Protein AF-A0A944E3B1-F1 (afdb_monomer)

Nearest PDB structures (foldseek):
  5j6q-assembly1_A  TM=7.842E-01  e=2.949E-03  Clostridioides difficile 630
  5j72-assembly1_A  TM=5.439E-01  e=9.531E-04  Clostridioides difficile 630

pLDDT: mean 80.71, std 14.68, range [28.16, 96.81]

Sequence (355 aa):
MASSNDWKDPLSAASAVAAVDGALVLTNDGALDPAAKAWLDGLPASVTKTTVGGPARNAYPSTDGPVVGKNAVETSALIADKFMPNPTRVSLASTSGFRDGLVGGAYAATVGMPTLLNPADDLERGSKWFAVDHSASLKNVTLFGDASVLSNRVSEAAQSAATEKFIGGEVVPEGEQPGAPADFDKFAIAPDWAPESQPPALRGYAPTMNSAEKSFCKWPSRWAICKEAYDASVIGVNAANKEGQAGGMWPGSSGNGGRKDAYRHCTWNGVMALKMGAKTAKGFADRHELGPKPPNMSEAAAQAHHRMDYYNNSWGRFFGQYARDTDMTTYQAIQELKGWCLLSVNDGDLHTLTK

Structure (mmCIF, N/CA/C/O backbone):
data_AF-A0A944E3B1-F1
#
_entry.id   AF-A0A944E3B1-F1
#
loop_
_atom_site.group_PDB
_atom_site.id
_atom_site.type_symbol
_atom_site.label_atom_id
_atom_site.label_alt_id
_atom_site.label_comp_id
_atom_site.label_asym_id
_atom_site.label_entity_id
_atom_site.label_seq_id
_atom_site.pdbx_PDB_ins_code
_atom_site.Cartn_x
_atom_site.Cartn_y
_atom_site.Cartn_z
_atom_site.occupancy
_atom_site.B_iso_or_equiv
_atom_site.auth_seq_id
_atom_site.auth_comp_id
_atom_site.auth_asym_id
_atom_site.auth_atom_id
_atom_site.pdbx_PDB_model_num
ATOM 1 N N . MET A 1 1 ? 6.457 -5.030 -18.932 1.00 94.56 1 MET A N 1
ATOM 2 C CA . MET A 1 1 ? 7.870 -5.371 -19.210 1.00 94.56 1 MET A CA 1
ATOM 3 C C . MET A 1 1 ? 8.558 -5.720 -17.906 1.00 94.56 1 MET A C 1
ATOM 5 O O . MET A 1 1 ? 8.324 -5.004 -16.943 1.00 94.56 1 MET A O 1
ATOM 9 N N . ALA A 1 2 ? 9.375 -6.770 -17.866 1.00 96.56 2 ALA A N 1
ATOM 10 C CA . ALA A 1 2 ? 10.148 -7.176 -16.684 1.00 96.56 2 ALA A CA 1
ATOM 11 C C . ALA A 1 2 ? 11.484 -7.815 -17.106 1.00 96.56 2 ALA A C 1
ATOM 13 O O . ALA A 1 2 ? 11.595 -8.279 -18.243 1.00 96.56 2 ALA A O 1
ATOM 14 N N . SER A 1 3 ? 12.486 -7.851 -16.222 1.00 96.25 3 SER A N 1
ATOM 15 C CA . SER A 1 3 ? 13.771 -8.489 -16.548 1.00 96.25 3 SER A CA 1
ATOM 16 C C . SER A 1 3 ? 13.650 -10.010 -16.578 1.00 96.25 3 SER A C 1
ATOM 18 O O . SER A 1 3 ? 13.071 -10.615 -15.682 1.00 96.25 3 SER A O 1
ATOM 20 N N . SER A 1 4 ? 14.251 -10.634 -17.589 1.00 93.94 4 SER A N 1
ATOM 21 C CA . SER A 1 4 ? 14.424 -12.090 -17.658 1.00 93.94 4 SER A CA 1
ATOM 22 C C . SER A 1 4 ? 15.459 -12.626 -16.662 1.00 93.94 4 SER A C 1
ATOM 24 O O . SER A 1 4 ? 15.384 -13.798 -16.295 1.00 93.94 4 SER A O 1
ATOM 26 N N . ASN A 1 5 ? 16.379 -11.781 -16.182 1.00 94.06 5 ASN A N 1
ATOM 27 C CA . ASN A 1 5 ? 17.411 -12.175 -15.216 1.00 94.06 5 ASN A CA 1
ATOM 28 C C . ASN A 1 5 ? 16.972 -11.982 -13.754 1.00 94.06 5 ASN A C 1
ATOM 30 O O . ASN A 1 5 ? 17.626 -12.504 -12.851 1.00 94.06 5 ASN A O 1
ATOM 34 N N . ASP A 1 6 ? 15.850 -11.297 -13.506 1.00 92.94 6 ASP A N 1
ATOM 35 C CA . ASP A 1 6 ? 15.214 -11.236 -12.187 1.00 92.94 6 ASP A CA 1
ATOM 36 C C . ASP A 1 6 ? 13.840 -11.891 -12.238 1.00 92.94 6 ASP A C 1
ATOM 38 O O . ASP A 1 6 ? 12.832 -11.226 -12.427 1.00 92.94 6 ASP A O 1
ATOM 42 N N . TRP A 1 7 ? 13.800 -13.214 -12.067 1.00 93.81 7 TRP A N 1
ATOM 43 C CA . TRP A 1 7 ? 12.582 -14.020 -12.198 1.00 93.81 7 TRP A CA 1
ATOM 44 C C . TRP A 1 7 ? 11.430 -13.597 -11.276 1.00 93.81 7 TRP A C 1
ATOM 46 O O . TRP A 1 7 ? 10.286 -13.955 -11.546 1.00 93.81 7 TRP A O 1
ATOM 56 N N . LYS A 1 8 ? 1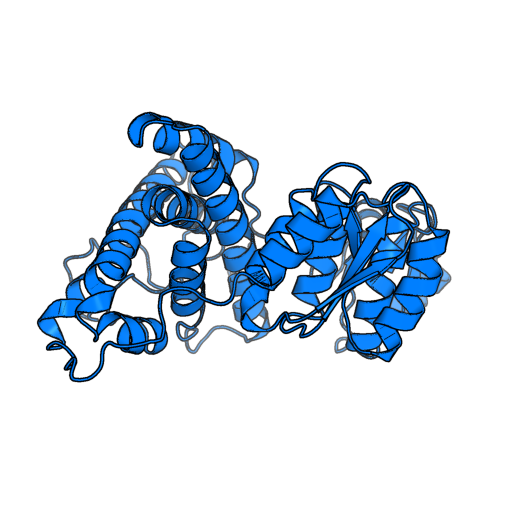1.697 -12.857 -10.195 1.00 96.44 8 LYS A N 1
ATOM 57 C CA . LYS A 1 8 ? 10.693 -12.484 -9.189 1.00 96.44 8 LYS A CA 1
ATOM 58 C C . LYS A 1 8 ? 9.672 -11.481 -9.728 1.00 96.44 8 LYS A C 1
ATOM 60 O O . LYS A 1 8 ? 8.469 -11.638 -9.510 1.00 96.44 8 LYS A O 1
ATOM 65 N N . ASP A 1 9 ? 10.141 -10.496 -10.482 1.00 95.62 9 ASP A N 1
ATOM 66 C CA . ASP A 1 9 ? 9.303 -9.464 -11.092 1.00 95.62 9 ASP A CA 1
ATOM 67 C C . ASP A 1 9 ? 8.349 -10.014 -12.174 1.00 95.62 9 ASP A C 1
ATOM 69 O O . ASP A 1 9 ? 7.141 -9.806 -12.051 1.00 95.62 9 ASP A O 1
ATOM 73 N N . PRO A 1 10 ? 8.798 -10.764 -13.205 1.00 94.81 10 PRO A N 1
ATOM 74 C CA . PRO A 1 10 ? 7.898 -11.367 -14.180 1.00 94.81 10 PRO A CA 1
ATOM 75 C C . PRO A 1 10 ? 6.982 -12.425 -13.554 1.00 94.81 10 PRO A C 1
ATOM 77 O O . PRO A 1 10 ? 5.842 -12.556 -13.995 1.00 94.81 10 PRO A O 1
ATOM 80 N N . LEU A 1 11 ? 7.435 -13.157 -12.526 1.00 95.31 11 LEU A N 1
ATOM 81 C CA . LEU A 1 11 ? 6.599 -14.139 -11.831 1.00 95.31 11 LEU A CA 1
ATOM 82 C C . LEU A 1 11 ? 5.435 -13.465 -11.104 1.00 95.31 11 LEU A C 1
ATOM 84 O O . LEU A 1 11 ? 4.286 -13.856 -11.298 1.00 95.31 11 LEU A O 1
ATOM 88 N N . SER A 1 12 ? 5.713 -12.433 -10.304 1.00 95.19 12 SER A N 1
ATOM 89 C CA . SER A 1 12 ? 4.662 -11.685 -9.601 1.00 95.19 12 SER A CA 1
ATOM 90 C C . SER A 1 12 ? 3.768 -10.882 -10.556 1.00 95.19 12 SER A C 1
ATOM 92 O O . SER A 1 12 ? 2.573 -10.738 -10.300 1.00 95.19 12 SER A O 1
ATOM 94 N N . ALA A 1 13 ? 4.293 -10.446 -11.707 1.00 95.19 13 ALA A N 1
ATOM 95 C CA . ALA A 1 13 ? 3.522 -9.779 -12.757 1.00 95.19 13 ALA A CA 1
ATOM 96 C C . ALA A 1 13 ? 2.575 -10.700 -13.542 1.00 95.19 13 ALA A C 1
ATOM 98 O O . ALA A 1 13 ? 1.642 -10.196 -14.162 1.00 95.19 13 ALA A O 1
ATOM 99 N N . ALA A 1 14 ? 2.778 -12.021 -13.547 1.00 91.56 14 ALA A N 1
ATOM 100 C CA . ALA A 1 14 ? 2.042 -12.929 -14.432 1.00 91.56 14 ALA A CA 1
ATOM 101 C C . ALA A 1 14 ? 0.514 -12.866 -14.241 1.00 91.56 14 ALA A C 1
ATOM 103 O O . ALA A 1 14 ? -0.233 -12.767 -15.216 1.00 91.56 14 ALA A O 1
ATOM 104 N N . SER A 1 15 ? 0.049 -12.869 -12.988 1.00 92.44 15 SER A N 1
ATOM 105 C CA . SER A 1 15 ? -1.380 -12.757 -12.657 1.00 92.44 15 SER A CA 1
ATOM 106 C C . SER A 1 15 ? -1.957 -11.387 -13.017 1.00 92.44 15 SER A C 1
ATOM 108 O O . SER A 1 15 ? -3.048 -11.311 -13.577 1.00 92.44 15 SER A O 1
ATOM 110 N N . ALA A 1 16 ? -1.199 -10.315 -12.784 1.00 92.12 16 ALA A N 1
ATOM 111 C CA . ALA A 1 16 ? -1.580 -8.959 -13.165 1.00 92.12 16 ALA A CA 1
ATOM 112 C C . ALA A 1 16 ? -1.690 -8.788 -14.686 1.00 92.12 16 ALA A C 1
ATOM 114 O O . ALA A 1 16 ? -2.619 -8.142 -15.158 1.00 92.12 16 ALA A O 1
ATOM 115 N N . VAL A 1 17 ? -0.782 -9.396 -15.458 1.00 94.19 17 VAL A N 1
ATOM 116 C CA . VAL A 1 17 ? -0.834 -9.393 -16.928 1.00 94.19 17 VAL A CA 1
ATOM 117 C C . VAL A 1 17 ? -2.116 -10.062 -17.419 1.00 94.19 17 VAL A C 1
ATOM 119 O O . VAL A 1 17 ? -2.777 -9.510 -18.293 1.00 94.19 17 VAL A O 1
ATOM 122 N N . ALA A 1 18 ? -2.504 -11.195 -16.828 1.00 91.81 18 ALA A N 1
ATOM 123 C CA . ALA A 1 18 ? -3.773 -11.843 -17.148 1.00 91.81 18 ALA A CA 1
ATOM 124 C C . ALA A 1 18 ? -4.986 -10.987 -16.740 1.00 91.81 18 ALA A C 1
ATOM 126 O O . ALA A 1 18 ? -5.943 -10.894 -17.497 1.00 91.81 18 ALA A O 1
ATOM 127 N N . ALA A 1 19 ? -4.935 -10.325 -15.579 1.00 91.88 19 ALA A N 1
ATOM 128 C CA . ALA A 1 19 ? -6.032 -9.499 -15.068 1.00 91.88 19 ALA A CA 1
ATOM 129 C C . ALA A 1 19 ? -6.353 -8.272 -15.941 1.00 91.88 19 ALA A C 1
ATOM 131 O O . ALA A 1 19 ? -7.459 -7.743 -15.857 1.00 91.88 19 ALA A O 1
ATOM 132 N N . VAL A 1 20 ? -5.401 -7.820 -16.761 1.00 91.12 20 VAL A N 1
ATOM 133 C CA . VAL A 1 20 ? -5.560 -6.660 -17.654 1.00 91.12 20 VAL A CA 1
ATOM 134 C C . VAL A 1 20 ? -5.587 -7.031 -19.138 1.00 91.12 20 VAL A C 1
ATOM 136 O O . VAL A 1 20 ? -5.401 -6.150 -19.975 1.00 91.12 20 VAL A O 1
ATOM 139 N N . ASP A 1 21 ? -5.759 -8.318 -19.467 1.00 91.75 21 ASP A N 1
ATOM 140 C CA . ASP A 1 21 ? -5.681 -8.842 -20.841 1.00 91.75 21 ASP A CA 1
ATOM 141 C C . ASP A 1 21 ? -4.404 -8.382 -21.581 1.00 91.75 21 ASP A C 1
ATOM 143 O O . ASP A 1 21 ? -4.405 -8.033 -22.764 1.00 91.75 21 ASP A O 1
ATOM 147 N N . GLY A 1 22 ? -3.292 -8.328 -20.843 1.00 92.50 22 GLY A N 1
ATOM 148 C CA . GLY A 1 22 ? -2.026 -7.766 -21.292 1.00 92.50 22 GLY A CA 1
ATOM 149 C C . GLY A 1 22 ? -1.053 -8.789 -21.878 1.00 92.50 22 GLY A C 1
ATOM 150 O O . GLY A 1 22 ? -1.294 -9.994 -21.925 1.00 92.50 22 GLY A O 1
ATOM 151 N N . ALA A 1 23 ? 0.124 -8.290 -22.263 1.00 94.00 23 ALA A N 1
ATOM 152 C CA . ALA A 1 23 ? 1.262 -9.105 -22.679 1.00 94.00 23 ALA A CA 1
ATOM 153 C C . ALA A 1 23 ? 2.499 -8.814 -21.816 1.00 94.00 23 ALA A C 1
ATOM 155 O O . ALA A 1 23 ? 2.818 -7.657 -21.519 1.00 94.00 23 ALA A O 1
ATOM 156 N N . LEU A 1 24 ? 3.238 -9.866 -21.450 1.00 93.75 24 LEU A N 1
ATOM 157 C CA . LEU A 1 24 ? 4.521 -9.743 -20.763 1.00 93.75 24 LEU A CA 1
ATOM 158 C C . LEU A 1 24 ? 5.669 -9.748 -21.778 1.00 93.75 24 LEU A C 1
ATOM 160 O O . LEU A 1 24 ? 5.950 -10.761 -22.410 1.00 93.75 24 LEU A O 1
ATOM 164 N N . VAL A 1 25 ? 6.361 -8.617 -21.894 1.00 95.38 25 VAL A N 1
ATOM 165 C CA . VAL A 1 25 ? 7.612 -8.497 -22.659 1.00 95.38 25 VAL A CA 1
ATOM 166 C C . VAL A 1 25 ? 8.801 -8.570 -21.709 1.00 95.38 25 VAL A C 1
ATOM 168 O O . VAL A 1 25 ? 8.802 -7.896 -20.674 1.00 95.38 25 VAL A O 1
ATOM 171 N N . LE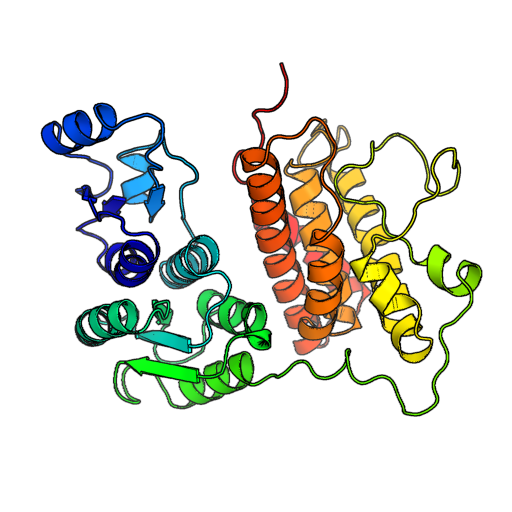U A 1 26 ? 9.813 -9.357 -22.066 1.00 95.56 26 LEU A N 1
ATOM 172 C CA . LEU A 1 26 ? 11.026 -9.509 -21.271 1.00 95.56 26 LEU A CA 1
ATOM 173 C C . LEU A 1 26 ? 12.137 -8.570 -21.749 1.00 95.56 26 LEU A C 1
ATOM 175 O O . LEU A 1 26 ? 12.308 -8.346 -22.946 1.00 95.56 26 LEU A O 1
ATOM 179 N N . THR A 1 27 ? 12.905 -8.049 -20.797 1.00 96.12 27 THR A N 1
ATOM 180 C CA . THR A 1 27 ? 14.160 -7.328 -21.036 1.00 96.12 27 THR A CA 1
ATOM 181 C C . THR A 1 27 ? 15.343 -8.199 -20.612 1.00 96.12 27 THR A C 1
ATOM 183 O O . THR A 1 27 ? 15.199 -9.128 -19.811 1.00 96.12 27 THR A O 1
ATOM 186 N N . ASN A 1 28 ? 16.529 -7.917 -21.144 1.00 95.19 28 ASN A N 1
ATOM 187 C CA . ASN A 1 28 ? 17.789 -8.417 -20.601 1.00 95.19 28 ASN A CA 1
ATOM 188 C C . ASN A 1 28 ? 18.316 -7.363 -19.619 1.00 95.19 28 ASN A C 1
ATOM 190 O O . ASN A 1 28 ? 19.107 -6.494 -19.989 1.00 95.19 28 ASN A O 1
ATOM 194 N N . ASP A 1 29 ? 17.770 -7.366 -18.402 1.00 92.88 29 ASP A N 1
ATOM 195 C CA . ASP A 1 29 ? 17.959 -6.304 -17.412 1.00 92.88 29 ASP A CA 1
ATOM 196 C C . ASP A 1 29 ? 17.658 -4.915 -17.980 1.00 92.88 29 ASP A C 1
ATOM 198 O O . ASP A 1 29 ? 16.517 -4.651 -18.362 1.00 92.88 29 ASP A O 1
ATOM 202 N N . GLY A 1 30 ? 18.672 -4.046 -18.028 1.00 92.94 30 GLY A N 1
ATOM 203 C CA . GLY A 1 30 ? 18.610 -2.681 -18.546 1.00 92.94 30 GLY A CA 1
ATOM 204 C C . GLY A 1 30 ? 18.647 -2.575 -20.071 1.00 92.94 30 GLY A C 1
ATOM 205 O O . GLY A 1 30 ? 18.722 -1.463 -20.583 1.00 92.94 30 GLY A O 1
ATOM 206 N N . ALA A 1 31 ? 18.608 -3.692 -20.801 1.00 94.62 31 ALA A N 1
ATOM 207 C CA . ALA A 1 31 ? 18.580 -3.711 -22.258 1.00 94.62 31 ALA A CA 1
ATOM 208 C C . ALA A 1 31 ? 17.272 -4.316 -22.785 1.00 94.62 31 ALA A C 1
ATOM 210 O O . ALA A 1 31 ? 16.866 -5.413 -22.398 1.00 94.62 31 ALA A O 1
ATOM 211 N N . LEU A 1 32 ? 16.624 -3.613 -23.713 1.00 94.94 32 LEU A N 1
ATOM 212 C CA . LEU A 1 32 ? 15.479 -4.112 -24.467 1.00 94.94 32 LEU A CA 1
ATOM 213 C C . LEU A 1 32 ? 15.933 -4.458 -25.887 1.00 94.94 32 LEU A C 1
ATOM 215 O O . LEU A 1 32 ? 16.612 -3.657 -26.531 1.00 94.94 32 LEU A O 1
ATOM 219 N N . ASP A 1 33 ? 15.551 -5.640 -26.367 1.00 95.56 33 ASP A N 1
ATOM 220 C CA . ASP A 1 33 ? 15.851 -6.066 -27.733 1.00 95.56 33 ASP A CA 1
ATOM 221 C C . ASP A 1 33 ? 15.301 -5.050 -28.763 1.00 95.56 33 ASP A C 1
ATOM 223 O O . ASP A 1 33 ? 14.161 -4.592 -28.611 1.00 95.56 33 ASP A O 1
ATOM 227 N N . PRO A 1 34 ? 16.062 -4.677 -29.812 1.00 95.50 34 PRO A N 1
ATOM 228 C CA . PRO A 1 34 ? 15.616 -3.686 -30.790 1.00 95.50 34 PRO A CA 1
ATOM 229 C C . PRO A 1 34 ? 14.296 -4.035 -31.488 1.00 95.50 34 PRO A C 1
ATOM 231 O O . PRO A 1 34 ? 13.500 -3.132 -31.750 1.00 95.50 34 PRO A O 1
ATOM 234 N N . ALA A 1 35 ? 14.027 -5.316 -31.763 1.00 95.38 35 ALA A N 1
ATOM 235 C CA . ALA A 1 35 ? 12.767 -5.740 -32.367 1.00 95.38 35 ALA A CA 1
ATOM 236 C C . ALA A 1 35 ? 11.607 -5.605 -31.371 1.00 95.38 35 ALA A C 1
ATOM 238 O O . ALA A 1 35 ? 10.542 -5.104 -31.734 1.00 95.38 35 ALA A O 1
ATOM 239 N N . ALA A 1 36 ? 11.826 -5.962 -30.101 1.00 94.56 36 ALA A N 1
ATOM 240 C CA . ALA A 1 36 ? 10.840 -5.747 -29.041 1.00 94.56 36 ALA A CA 1
ATOM 241 C C . ALA A 1 36 ? 10.557 -4.251 -28.819 1.00 94.56 36 ALA A C 1
ATOM 243 O O . ALA A 1 36 ? 9.401 -3.862 -28.652 1.00 94.56 36 ALA A O 1
ATOM 244 N N . LYS A 1 37 ? 11.588 -3.397 -28.880 1.00 94.00 37 LYS A N 1
ATOM 245 C CA . LYS A 1 37 ? 11.438 -1.938 -28.813 1.00 94.00 37 LYS A CA 1
ATOM 246 C C . LYS A 1 37 ? 10.633 -1.393 -29.987 1.00 94.00 37 LYS A C 1
ATOM 248 O O . LYS A 1 37 ? 9.698 -0.633 -29.762 1.00 94.00 37 LYS A O 1
ATOM 253 N N . ALA A 1 38 ? 10.959 -1.793 -31.215 1.00 95.50 38 ALA A N 1
ATOM 254 C CA . ALA A 1 38 ? 10.223 -1.365 -32.401 1.00 95.50 38 ALA A CA 1
ATOM 255 C C . ALA A 1 38 ? 8.749 -1.799 -32.342 1.00 95.50 38 ALA A C 1
ATOM 257 O O . ALA A 1 38 ? 7.862 -1.009 -32.660 1.00 95.50 38 ALA A O 1
ATOM 258 N N . TRP A 1 39 ? 8.482 -3.025 -31.878 1.00 94.44 39 TRP A N 1
ATOM 259 C CA . TRP A 1 39 ? 7.122 -3.512 -31.658 1.00 94.44 39 TRP A CA 1
ATOM 260 C C . TRP A 1 39 ? 6.381 -2.675 -30.609 1.00 94.44 39 TRP A C 1
ATOM 262 O O . TRP A 1 39 ? 5.290 -2.188 -30.891 1.00 94.44 39 TRP A O 1
ATOM 272 N N . LEU A 1 40 ? 6.989 -2.437 -29.439 1.00 93.88 40 LEU A N 1
ATOM 273 C CA . LEU A 1 40 ? 6.405 -1.614 -28.374 1.00 93.88 40 LEU A CA 1
ATOM 274 C C . LEU A 1 40 ? 6.146 -0.175 -28.828 1.00 93.88 40 LEU A C 1
ATOM 276 O O . LEU A 1 40 ? 5.093 0.379 -28.520 1.00 93.88 40 LEU A O 1
ATOM 280 N N . ASP A 1 41 ? 7.079 0.445 -29.546 1.00 92.12 41 ASP A N 1
ATOM 281 C CA . ASP A 1 41 ? 6.963 1.828 -30.021 1.00 92.12 41 ASP A CA 1
ATOM 282 C C . ASP A 1 41 ? 5.913 1.971 -31.137 1.00 92.12 41 ASP A C 1
ATOM 284 O O . ASP A 1 41 ? 5.309 3.033 -31.267 1.00 92.12 41 ASP A O 1
ATOM 288 N N . GLY A 1 42 ? 5.644 0.898 -31.888 1.00 94.94 42 GLY A N 1
ATOM 289 C CA . GLY A 1 42 ? 4.598 0.844 -32.910 1.00 94.94 42 GLY A CA 1
ATOM 290 C C . GLY A 1 42 ? 3.180 0.586 -32.383 1.00 94.94 42 GLY A C 1
ATOM 291 O O . GLY A 1 42 ? 2.230 0.661 -33.162 1.00 94.94 42 GLY A O 1
ATOM 292 N N . LEU A 1 43 ? 3.008 0.273 -31.091 1.00 93.94 43 LEU A N 1
ATOM 293 C CA . LEU A 1 43 ? 1.680 0.061 -30.505 1.00 93.94 43 LEU A CA 1
ATOM 294 C C . LEU A 1 43 ? 0.863 1.368 -30.474 1.00 93.94 43 LEU A C 1
ATOM 296 O O . LEU A 1 43 ? 1.436 2.437 -30.241 1.00 93.94 43 LEU A O 1
ATOM 300 N N . PRO A 1 44 ? -0.476 1.300 -30.638 1.00 94.50 44 PRO A N 1
ATOM 301 C CA . PRO A 1 44 ? -1.345 2.466 -30.502 1.00 94.50 44 PRO A CA 1
ATOM 302 C C . PRO A 1 44 ? -1.141 3.183 -29.164 1.00 94.50 44 PRO A C 1
ATOM 304 O O . PRO A 1 44 ? -0.932 2.539 -28.138 1.00 94.50 44 PRO A O 1
ATOM 307 N N . ALA A 1 45 ? -1.293 4.510 -29.151 1.00 88.44 45 ALA A N 1
ATOM 308 C CA . ALA A 1 45 ? -1.147 5.323 -27.937 1.00 88.44 45 ALA A CA 1
ATOM 309 C C . ALA A 1 45 ? -2.143 4.960 -26.816 1.00 88.44 45 ALA A C 1
ATOM 311 O O . ALA A 1 45 ? -1.937 5.333 -25.668 1.00 88.44 45 ALA A O 1
ATOM 312 N N . SER A 1 46 ? -3.215 4.228 -27.135 1.00 89.44 46 SER A N 1
ATOM 313 C CA . SER A 1 46 ? -4.166 3.692 -26.156 1.00 89.44 46 SER A CA 1
ATOM 314 C C . SER A 1 46 ? -3.631 2.489 -25.372 1.00 89.44 46 SER A C 1
ATOM 316 O O . SER A 1 46 ? -4.265 2.078 -24.405 1.00 89.44 46 SER A O 1
ATOM 318 N N . VAL A 1 47 ? -2.515 1.882 -25.792 1.00 90.62 47 VAL A N 1
ATOM 319 C CA . VAL A 1 47 ? -1.923 0.726 -25.112 1.00 90.62 47 VAL A CA 1
ATOM 320 C C . VAL A 1 47 ? -0.970 1.201 -24.021 1.00 90.62 47 VAL A C 1
ATOM 322 O O . VAL A 1 47 ? 0.086 1.763 -24.308 1.00 90.62 47 VAL A O 1
ATOM 325 N N . THR A 1 48 ? -1.332 0.919 -22.771 1.00 91.12 48 THR A N 1
ATOM 326 C CA . THR A 1 48 ? -0.525 1.233 -21.588 1.00 91.12 48 THR A CA 1
ATOM 327 C C . THR A 1 48 ? 0.723 0.352 -21.517 1.00 91.12 48 THR A C 1
ATOM 329 O O . THR A 1 48 ? 0.648 -0.877 -21.565 1.00 91.12 48 THR A O 1
ATOM 332 N N . LYS A 1 49 ? 1.891 0.971 -21.339 1.00 93.00 49 LYS A N 1
ATOM 333 C CA . LYS A 1 49 ? 3.196 0.306 -21.245 1.00 93.00 49 LYS A CA 1
ATOM 334 C C . LYS A 1 49 ? 3.739 0.484 -19.834 1.00 93.00 49 LYS A C 1
ATOM 336 O O . LYS A 1 49 ? 4.143 1.574 -19.461 1.00 93.00 49 LYS A O 1
ATOM 341 N N . THR A 1 50 ? 3.787 -0.585 -19.042 1.00 93.62 50 THR A N 1
ATOM 342 C CA . THR A 1 50 ? 4.366 -0.559 -17.683 1.00 93.62 50 THR A CA 1
ATOM 343 C C . THR A 1 50 ? 5.643 -1.398 -17.616 1.00 93.62 50 THR A C 1
ATOM 345 O O . THR A 1 50 ? 5.675 -2.533 -18.104 1.00 93.62 50 THR A O 1
ATOM 348 N N . THR A 1 51 ? 6.695 -0.864 -16.995 1.00 95.25 51 THR A N 1
ATOM 349 C CA . THR A 1 51 ? 7.863 -1.637 -16.546 1.00 95.25 51 THR A CA 1
ATOM 350 C C . THR A 1 51 ? 7.696 -2.053 -15.092 1.00 95.25 51 THR A C 1
ATOM 352 O O . THR A 1 51 ? 7.124 -1.323 -14.288 1.00 95.25 51 THR A O 1
ATOM 355 N N . VAL A 1 52 ? 8.181 -3.244 -14.769 1.00 95.06 52 VAL A N 1
ATOM 356 C CA . VAL A 1 52 ? 8.177 -3.824 -13.431 1.00 95.06 52 VAL A CA 1
ATOM 357 C C . VAL A 1 52 ? 9.619 -4.159 -13.081 1.00 95.06 52 VAL A C 1
ATOM 359 O O . VAL A 1 52 ? 10.297 -4.825 -13.866 1.00 95.06 52 VAL A O 1
ATOM 362 N N . GLY A 1 53 ? 10.077 -3.669 -11.934 1.00 92.25 53 GLY A N 1
ATOM 363 C CA . GLY A 1 53 ? 11.456 -3.837 -11.498 1.00 92.25 53 GLY A CA 1
ATOM 364 C C . GLY A 1 53 ? 12.408 -2.765 -12.016 1.00 92.25 53 GLY A C 1
ATOM 365 O O . GLY A 1 53 ? 12.245 -2.200 -13.103 1.00 92.25 53 GLY A O 1
ATOM 366 N N . GLY A 1 54 ? 13.445 -2.495 -11.221 1.00 90.81 54 GLY A N 1
ATOM 367 C CA . GLY A 1 54 ? 14.483 -1.512 -11.540 1.00 90.81 54 GLY A CA 1
ATOM 368 C C . GLY A 1 54 ? 15.171 -1.750 -12.894 1.00 90.81 54 GLY A C 1
ATOM 369 O O . GLY A 1 54 ? 15.271 -0.805 -13.680 1.00 90.81 54 GLY A O 1
ATOM 370 N N . PRO A 1 55 ? 15.602 -2.983 -13.227 1.00 93.88 55 PRO A N 1
ATOM 371 C CA . PRO A 1 55 ? 16.272 -3.240 -14.498 1.00 93.88 55 PRO A CA 1
ATOM 372 C C . PRO A 1 55 ? 15.385 -2.949 -15.717 1.00 93.88 55 PRO A C 1
ATOM 374 O O . PRO A 1 55 ? 15.805 -2.225 -16.618 1.00 93.88 55 PRO A O 1
ATOM 377 N N . ALA A 1 56 ? 14.131 -3.413 -15.722 1.00 95.00 56 ALA A N 1
ATOM 378 C CA . ALA A 1 56 ? 13.222 -3.166 -16.842 1.00 95.00 56 ALA A CA 1
ATOM 379 C C . ALA A 1 56 ? 12.864 -1.679 -16.982 1.00 95.00 56 ALA A C 1
ATOM 381 O O . ALA A 1 56 ? 12.766 -1.185 -18.106 1.00 95.00 56 ALA A O 1
ATOM 382 N N . ARG A 1 57 ? 12.726 -0.945 -15.864 1.00 93.56 57 ARG A N 1
ATOM 383 C CA . ARG A 1 57 ? 12.557 0.520 -15.877 1.00 93.56 57 ARG A CA 1
ATOM 384 C C . ARG A 1 57 ? 13.701 1.206 -16.623 1.00 93.56 57 ARG A C 1
ATOM 386 O O . ARG A 1 57 ? 13.449 2.119 -17.404 1.00 93.56 57 ARG A O 1
ATOM 393 N N . ASN A 1 58 ? 14.936 0.752 -16.419 1.00 92.69 58 ASN A N 1
ATOM 394 C CA . ASN A 1 58 ? 16.100 1.304 -17.114 1.00 92.69 58 ASN A CA 1
ATOM 395 C C . ASN A 1 58 ? 16.103 0.950 -18.610 1.00 92.69 58 ASN A C 1
ATOM 397 O O . ASN A 1 58 ? 16.497 1.777 -19.428 1.00 92.69 58 ASN A O 1
ATOM 401 N N . ALA A 1 59 ? 15.628 -0.246 -18.974 1.00 93.88 59 ALA A N 1
ATOM 402 C CA . ALA A 1 59 ? 15.548 -0.694 -20.366 1.00 93.88 59 ALA A CA 1
ATOM 403 C C . ALA A 1 59 ? 14.496 0.053 -21.198 1.00 93.88 59 ALA A C 1
ATOM 405 O O . ALA A 1 59 ? 14.671 0.235 -22.404 1.00 93.88 59 ALA A O 1
ATOM 406 N N . TYR A 1 60 ? 13.393 0.470 -20.571 1.00 92.81 60 TYR A N 1
ATOM 407 C CA . TYR A 1 60 ? 12.326 1.218 -21.233 1.00 92.81 60 TYR A CA 1
ATOM 408 C C . TYR A 1 60 ? 11.757 2.298 -20.296 1.00 92.81 60 TYR A C 1
ATOM 410 O O . TYR A 1 60 ? 10.771 2.054 -19.601 1.00 92.81 60 TYR A O 1
ATOM 418 N N . PRO A 1 61 ? 12.354 3.506 -20.262 1.00 86.94 61 PRO A N 1
ATOM 419 C CA . PRO A 1 61 ? 11.932 4.564 -19.337 1.00 86.94 61 PRO A CA 1
ATOM 420 C C . PRO A 1 61 ? 10.578 5.206 -19.681 1.00 86.94 61 PRO A C 1
ATOM 422 O O . PRO A 1 61 ? 9.884 5.694 -18.793 1.00 86.94 61 PRO A O 1
ATOM 425 N N . SER A 1 62 ? 10.188 5.205 -20.962 1.00 82.19 62 SER A N 1
ATOM 426 C CA . SER A 1 62 ? 8.965 5.852 -21.464 1.00 82.19 62 SER A CA 1
ATOM 427 C C . SER A 1 62 ? 7.717 5.010 -21.171 1.00 82.19 62 SER A C 1
ATOM 429 O O . SER A 1 62 ? 7.158 4.388 -22.073 1.00 82.19 62 SER A O 1
ATOM 431 N N . THR A 1 63 ? 7.299 4.962 -19.905 1.00 83.56 63 THR A N 1
ATOM 432 C CA . THR A 1 63 ? 6.207 4.100 -19.419 1.00 83.56 63 THR A CA 1
ATOM 433 C C . THR A 1 63 ? 5.101 4.861 -18.709 1.00 83.56 63 THR A C 1
ATOM 435 O O . THR A 1 63 ? 5.326 5.914 -18.123 1.00 83.56 63 THR A O 1
ATOM 438 N N . ASP A 1 64 ? 3.919 4.256 -18.683 1.00 79.50 64 ASP A N 1
ATOM 439 C CA . ASP A 1 64 ? 2.726 4.712 -17.973 1.00 79.50 64 ASP A CA 1
ATOM 440 C C . ASP A 1 64 ? 2.758 4.257 -16.500 1.00 79.50 64 ASP A C 1
ATOM 442 O O . ASP A 1 64 ? 1.934 3.468 -16.013 1.00 79.50 64 ASP A O 1
ATOM 446 N N . GLY A 1 65 ? 3.781 4.724 -15.784 1.00 81.81 65 GLY A N 1
ATOM 447 C CA . GLY A 1 65 ? 3.995 4.438 -14.367 1.00 81.81 65 GLY A CA 1
ATOM 448 C C . GLY A 1 65 ? 4.780 3.141 -14.133 1.00 81.81 65 GLY A C 1
ATOM 449 O O . GLY A 1 65 ? 4.164 2.070 -14.070 1.00 81.81 65 GLY A O 1
ATOM 450 N N . PRO A 1 66 ? 6.113 3.205 -13.971 1.00 89.00 66 PRO A N 1
ATOM 451 C CA . PRO A 1 66 ? 6.914 2.043 -13.605 1.00 89.00 66 PRO A CA 1
ATOM 452 C C . PRO A 1 66 ? 6.538 1.543 -12.204 1.00 89.00 66 PRO A C 1
ATOM 454 O O . PRO A 1 66 ? 6.241 2.329 -11.307 1.00 89.00 66 PRO A O 1
ATOM 457 N N . VAL A 1 67 ? 6.580 0.229 -12.003 1.00 89.31 67 VAL A N 1
ATOM 458 C CA . VAL A 1 67 ? 6.305 -0.419 -10.716 1.00 89.31 67 VAL A CA 1
ATOM 459 C C . VAL A 1 67 ? 7.615 -0.952 -10.155 1.00 89.31 67 VAL A C 1
ATOM 461 O O . VAL A 1 67 ? 8.138 -1.960 -10.625 1.00 89.31 67 VAL A O 1
ATOM 464 N N . VAL A 1 68 ? 8.178 -0.244 -9.176 1.00 88.38 68 VAL A N 1
ATOM 465 C CA . VAL A 1 68 ? 9.472 -0.580 -8.568 1.00 88.38 68 VAL A CA 1
ATOM 466 C C . VAL A 1 68 ? 9.382 -0.377 -7.059 1.00 88.38 68 VAL A C 1
ATOM 468 O O . VAL A 1 68 ? 9.224 0.751 -6.598 1.00 88.38 68 VAL A O 1
ATOM 471 N N . GLY A 1 69 ? 9.487 -1.467 -6.302 1.00 83.19 69 GLY A N 1
ATOM 472 C CA . GLY A 1 69 ? 9.652 -1.443 -4.849 1.00 83.19 69 GLY A CA 1
ATOM 473 C C . GLY A 1 69 ? 11.125 -1.488 -4.433 1.00 83.19 69 GLY A C 1
ATOM 474 O O . GLY A 1 69 ? 12.016 -1.662 -5.266 1.00 83.19 69 GLY A O 1
ATOM 475 N N . LYS A 1 70 ? 11.401 -1.382 -3.127 1.00 83.19 70 LYS A N 1
ATOM 476 C CA . LYS A 1 70 ? 12.764 -1.488 -2.564 1.00 83.19 70 LYS A CA 1
ATOM 477 C C . LYS A 1 70 ? 13.371 -2.876 -2.770 1.00 83.19 70 LYS A C 1
ATOM 479 O O . LYS A 1 70 ? 14.589 -3.026 -2.779 1.00 83.19 70 LYS A O 1
ATOM 484 N N . ASN A 1 71 ? 12.522 -3.890 -2.899 1.00 87.00 71 ASN A N 1
ATOM 485 C CA . ASN A 1 71 ? 12.895 -5.266 -3.189 1.00 87.00 71 ASN A CA 1
ATOM 486 C C 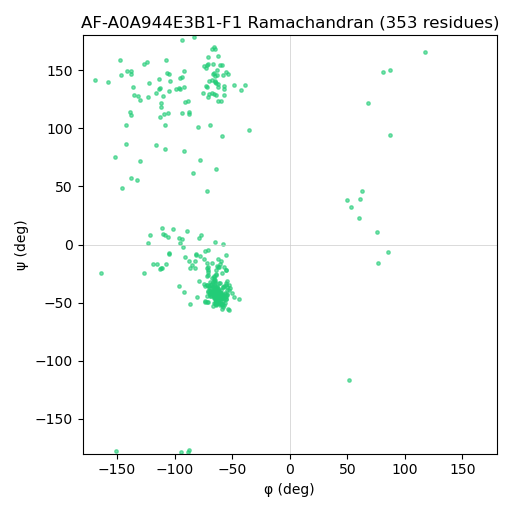. ASN A 1 71 ? 11.759 -5.978 -3.946 1.00 87.00 71 ASN A C 1
ATOM 488 O O . ASN A 1 71 ? 10.725 -5.382 -4.259 1.00 87.00 71 ASN A O 1
ATOM 492 N N . ALA A 1 72 ? 11.948 -7.262 -4.241 1.00 93.38 72 ALA A N 1
ATOM 493 C CA . ALA A 1 72 ? 10.965 -8.070 -4.957 1.00 93.38 72 ALA A CA 1
ATOM 494 C C . ALA A 1 72 ? 9.650 -8.279 -4.187 1.00 93.38 72 ALA A C 1
ATOM 496 O O . ALA A 1 72 ? 8.594 -8.386 -4.803 1.00 93.38 72 ALA A O 1
ATOM 497 N N . VAL A 1 73 ? 9.692 -8.307 -2.849 1.00 94.56 73 VAL A N 1
ATOM 498 C CA . VAL A 1 73 ? 8.481 -8.410 -2.019 1.00 94.56 73 VAL A CA 1
ATOM 499 C C . VAL A 1 73 ? 7.636 -7.156 -2.195 1.00 94.56 73 VAL A C 1
ATOM 501 O O . VAL A 1 73 ? 6.459 -7.243 -2.534 1.00 94.56 73 VAL A O 1
ATOM 504 N N . GLU A 1 74 ? 8.238 -5.977 -2.058 1.00 86.44 74 GLU A N 1
ATOM 505 C CA . GLU A 1 74 ? 7.530 -4.716 -2.272 1.00 86.44 74 GLU A CA 1
ATOM 506 C C . GLU A 1 74 ? 7.083 -4.538 -3.727 1.00 86.44 74 GLU A C 1
ATOM 508 O O . GLU A 1 74 ? 5.947 -4.139 -3.965 1.00 86.44 74 GLU A O 1
ATOM 513 N N . THR A 1 75 ? 7.920 -4.900 -4.703 1.00 92.75 75 THR A N 1
ATOM 514 C CA . THR A 1 75 ? 7.546 -4.840 -6.125 1.00 92.75 75 THR A CA 1
ATOM 515 C C . THR A 1 75 ? 6.336 -5.732 -6.408 1.00 92.75 75 THR A C 1
ATOM 517 O O . THR A 1 75 ? 5.380 -5.261 -7.018 1.00 92.75 75 THR A O 1
ATOM 520 N N . SER A 1 76 ? 6.302 -6.963 -5.881 1.00 96.81 76 SER A N 1
ATOM 521 C CA . SER A 1 76 ? 5.151 -7.867 -6.035 1.00 96.81 76 SER A CA 1
ATOM 522 C C . SER A 1 76 ? 3.852 -7.299 -5.452 1.00 96.81 76 SER A C 1
ATOM 524 O O . SER A 1 76 ? 2.794 -7.409 -6.068 1.00 96.81 76 SER A O 1
ATOM 526 N N . ALA A 1 77 ? 3.935 -6.618 -4.307 1.00 90.00 77 ALA A N 1
ATOM 527 C CA . ALA A 1 77 ? 2.789 -5.979 -3.675 1.00 90.00 77 ALA A CA 1
ATOM 528 C C . ALA A 1 77 ? 2.284 -4.766 -4.470 1.00 90.00 77 ALA A C 1
ATOM 530 O O . ALA A 1 77 ? 1.080 -4.604 -4.641 1.00 90.00 77 ALA A O 1
ATOM 531 N N . LEU A 1 78 ? 3.187 -3.948 -5.017 1.00 85.75 78 LEU A N 1
ATOM 532 C CA . LEU A 1 78 ? 2.818 -2.802 -5.854 1.00 85.75 78 LEU A CA 1
ATOM 533 C C . LEU A 1 78 ? 2.207 -3.228 -7.196 1.00 85.75 78 LEU A C 1
ATOM 535 O O . LEU A 1 78 ? 1.300 -2.567 -7.697 1.00 85.75 78 LEU A O 1
ATOM 539 N N . ILE A 1 79 ? 2.677 -4.335 -7.782 1.00 94.75 79 ILE A N 1
ATOM 540 C CA . ILE A 1 79 ? 2.046 -4.940 -8.966 1.00 94.75 79 ILE A CA 1
ATOM 541 C C . ILE A 1 79 ? 0.611 -5.339 -8.626 1.00 94.75 79 ILE A C 1
ATOM 543 O O . ILE A 1 79 ? -0.321 -4.975 -9.344 1.00 94.75 79 ILE A O 1
ATOM 547 N N . ALA A 1 80 ? 0.451 -6.096 -7.539 1.00 94.69 80 ALA A N 1
ATOM 548 C CA . ALA A 1 80 ? -0.839 -6.592 -7.097 1.00 94.69 80 ALA A CA 1
ATOM 549 C C . ALA A 1 80 ? -1.828 -5.442 -6.868 1.00 94.69 80 ALA A C 1
ATOM 551 O O . ALA A 1 80 ? -2.956 -5.498 -7.344 1.00 94.69 80 ALA A O 1
ATOM 552 N N . ASP A 1 81 ? -1.383 -4.376 -6.211 1.00 89.44 81 ASP A N 1
ATOM 553 C CA . ASP A 1 81 ? -2.210 -3.215 -5.898 1.00 89.44 81 ASP A CA 1
ATOM 554 C C . ASP A 1 81 ? -2.595 -2.412 -7.144 1.00 89.44 81 ASP A C 1
ATOM 556 O O . ASP A 1 81 ? -3.765 -2.097 -7.350 1.00 89.44 81 ASP A O 1
ATOM 560 N N . LYS A 1 82 ? -1.632 -2.164 -8.044 1.00 88.06 82 LYS A N 1
ATOM 561 C CA . LYS A 1 82 ? -1.876 -1.401 -9.276 1.00 88.06 82 LYS A CA 1
ATOM 562 C C . LYS A 1 82 ? -2.876 -2.096 -10.200 1.00 88.06 82 LYS A C 1
ATOM 564 O O . LYS A 1 82 ? -3.695 -1.424 -10.824 1.00 88.06 82 LYS A O 1
ATOM 569 N N . PHE A 1 83 ? -2.770 -3.414 -10.345 1.00 91.00 83 PHE A N 1
ATOM 570 C CA . PHE A 1 83 ? -3.482 -4.152 -11.393 1.00 91.00 83 PHE A CA 1
ATOM 571 C C . PHE A 1 83 ? -4.647 -4.997 -10.880 1.00 91.00 83 PHE A C 1
ATOM 573 O O . PHE A 1 83 ? -5.500 -5.400 -11.667 1.00 91.00 83 PHE A O 1
ATOM 580 N N . MET A 1 84 ? -4.705 -5.265 -9.576 1.00 92.81 84 MET A N 1
ATOM 581 C CA . MET A 1 84 ? -5.746 -6.080 -8.950 1.00 92.81 84 MET A CA 1
ATOM 582 C C . MET A 1 84 ? -6.218 -5.444 -7.626 1.00 92.81 84 MET A C 1
ATOM 584 O O . MET A 1 84 ? -6.181 -6.112 -6.595 1.00 92.81 84 MET A O 1
ATOM 588 N N . PRO A 1 85 ? -6.704 -4.183 -7.633 1.00 83.25 85 PRO A N 1
ATOM 589 C CA . PRO A 1 85 ? -6.934 -3.371 -6.427 1.00 83.25 85 PRO A CA 1
ATOM 590 C C . PRO A 1 85 ? -8.108 -3.820 -5.540 1.00 83.25 85 PRO A C 1
ATOM 592 O O . PRO A 1 85 ? -8.353 -3.225 -4.501 1.00 83.25 85 PRO A O 1
ATOM 595 N N . ASN A 1 86 ? -8.882 -4.832 -5.946 1.00 82.75 86 ASN A N 1
ATOM 596 C CA . ASN A 1 86 ? -10.003 -5.362 -5.159 1.00 82.75 86 ASN A CA 1
ATOM 597 C C . ASN A 1 86 ? -9.965 -6.900 -5.080 1.00 82.75 86 ASN A C 1
ATOM 599 O O . ASN A 1 86 ? -10.925 -7.570 -5.479 1.00 82.75 86 ASN A O 1
ATOM 603 N N . PRO A 1 87 ? -8.859 -7.498 -4.610 1.00 86.56 87 PRO A N 1
ATOM 604 C CA . PRO A 1 87 ? -8.676 -8.937 -4.649 1.00 86.56 87 PRO A CA 1
ATOM 605 C C . PRO A 1 87 ? -9.521 -9.610 -3.560 1.00 86.56 87 PRO A C 1
ATOM 607 O O . PRO A 1 87 ? -9.458 -9.262 -2.386 1.00 86.56 87 PRO A O 1
ATOM 610 N N . THR A 1 88 ? -10.289 -10.639 -3.919 1.00 84.81 88 THR A N 1
ATOM 611 C CA . THR A 1 88 ? -10.979 -11.482 -2.917 1.00 84.81 88 THR A CA 1
ATOM 612 C C . THR A 1 88 ? -10.084 -12.592 -2.373 1.00 84.81 88 THR A C 1
ATOM 614 O O . THR A 1 88 ? -10.352 -13.178 -1.321 1.00 84.81 88 THR A O 1
ATOM 617 N N . ARG A 1 89 ? -8.999 -12.887 -3.089 1.00 84.88 89 ARG A N 1
ATOM 618 C CA . ARG A 1 89 ? -8.025 -13.940 -2.809 1.00 84.88 89 ARG A CA 1
ATOM 619 C C . ARG A 1 89 ? -6.640 -13.402 -3.140 1.00 84.88 89 ARG A C 1
ATOM 621 O O . ARG A 1 89 ? -6.536 -12.596 -4.056 1.00 84.88 89 ARG A O 1
ATOM 628 N N . VAL A 1 90 ? -5.604 -13.863 -2.448 1.00 91.88 90 VAL A N 1
ATOM 629 C CA . VAL A 1 90 ? -4.197 -13.554 -2.751 1.00 91.88 90 VAL A CA 1
ATOM 630 C C . VAL A 1 90 ? -3.358 -14.815 -2.613 1.00 91.88 90 VAL A C 1
ATOM 632 O O . VAL A 1 90 ? -3.653 -15.654 -1.755 1.00 91.88 90 VAL A O 1
ATOM 635 N N . SER A 1 91 ? -2.317 -14.950 -3.430 1.00 90.81 91 SER A N 1
ATOM 636 C CA . SER A 1 91 ? -1.305 -15.980 -3.236 1.00 90.81 91 SER A CA 1
ATOM 637 C C . SER A 1 91 ? 0.000 -15.430 -2.685 1.00 90.81 91 SER A C 1
ATOM 639 O O . SER A 1 91 ? 0.397 -14.313 -3.005 1.00 90.81 91 SER A O 1
ATOM 641 N N . LEU A 1 92 ? 0.678 -16.236 -1.867 1.00 94.00 92 LEU A N 1
ATOM 642 C CA . LEU A 1 92 ? 2.058 -16.011 -1.452 1.00 94.00 92 LEU A CA 1
ATOM 643 C C . LEU A 1 92 ? 2.948 -17.109 -2.030 1.00 94.00 92 LEU A C 1
ATOM 645 O O . LEU A 1 92 ? 2.626 -18.293 -1.927 1.00 94.00 92 LEU A O 1
ATOM 649 N N . ALA A 1 93 ? 4.084 -16.706 -2.587 1.00 93.94 93 ALA A N 1
ATOM 650 C CA . ALA A 1 93 ? 5.162 -17.589 -3.010 1.00 93.94 93 ALA A CA 1
ATOM 651 C C . ALA A 1 93 ? 6.494 -17.148 -2.389 1.00 93.94 93 ALA A C 1
ATOM 653 O O . ALA A 1 93 ? 6.685 -15.981 -2.037 1.00 93.94 93 ALA A O 1
ATOM 654 N N . SER A 1 94 ? 7.427 -18.089 -2.256 1.00 94.44 94 SER A N 1
ATOM 655 C CA . SER A 1 94 ? 8.729 -17.813 -1.650 1.00 94.44 94 SER A CA 1
ATOM 656 C C . SER A 1 94 ? 9.613 -16.933 -2.544 1.00 94.44 94 SER A C 1
ATOM 658 O O . SER A 1 94 ? 9.697 -17.140 -3.755 1.00 94.44 94 SER A O 1
ATOM 660 N N . THR A 1 95 ? 10.352 -15.990 -1.956 1.00 95.81 95 THR A N 1
ATOM 661 C CA . THR A 1 95 ? 11.425 -15.253 -2.656 1.00 95.81 95 THR A CA 1
ATOM 662 C C . THR A 1 95 ? 12.660 -16.113 -2.932 1.00 95.81 95 THR A C 1
ATOM 664 O 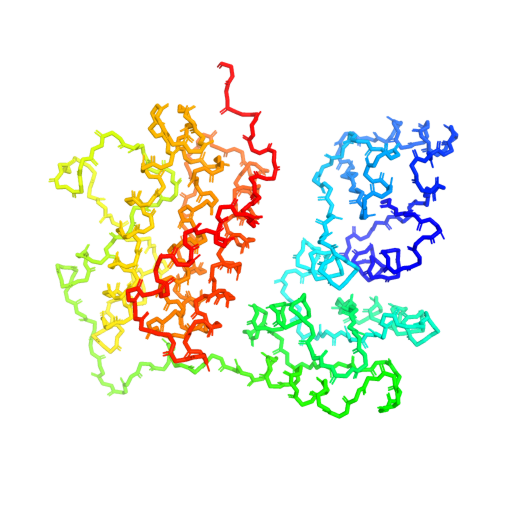O . THR A 1 95 ? 13.498 -15.736 -3.757 1.00 95.81 95 THR A O 1
ATOM 667 N N . SER A 1 96 ? 12.787 -17.260 -2.261 1.00 92.69 96 SER A N 1
ATOM 668 C CA . SER A 1 96 ? 13.967 -18.129 -2.311 1.00 92.69 96 SER A CA 1
ATOM 669 C C . SER A 1 96 ? 13.931 -19.147 -3.454 1.00 92.69 96 SER A C 1
ATOM 671 O O . SER A 1 96 ? 14.961 -19.739 -3.774 1.00 92.69 96 SER A O 1
ATOM 673 N N . GLY A 1 97 ? 12.777 -19.355 -4.095 1.00 90.19 97 GLY A N 1
ATOM 674 C CA . GLY A 1 97 ? 12.630 -20.333 -5.170 1.00 90.19 97 GLY A CA 1
ATOM 675 C C . GLY A 1 97 ? 11.454 -20.038 -6.094 1.00 90.19 97 GLY A C 1
ATOM 676 O O . GLY A 1 97 ? 10.375 -19.666 -5.653 1.00 90.19 97 GLY A O 1
ATOM 677 N N . PHE A 1 98 ? 11.657 -20.247 -7.394 1.00 92.12 98 PHE A N 1
ATOM 678 C CA . PHE A 1 98 ? 10.666 -19.891 -8.412 1.00 92.12 98 PHE A CA 1
ATOM 679 C C . PHE A 1 98 ? 9.620 -20.979 -8.670 1.00 92.12 98 PHE A C 1
ATOM 681 O O . PHE A 1 98 ? 8.581 -20.680 -9.239 1.00 92.12 98 PHE A O 1
ATOM 688 N N . ARG A 1 99 ? 9.888 -22.246 -8.319 1.00 91.00 99 ARG A N 1
ATOM 689 C CA . ARG A 1 99 ? 9.076 -23.396 -8.770 1.00 91.00 99 ARG A CA 1
ATOM 690 C C . ARG A 1 99 ? 7.632 -23.322 -8.284 1.00 91.00 99 ARG A C 1
ATOM 692 O O . ARG A 1 99 ? 6.714 -23.415 -9.095 1.00 91.00 99 ARG A O 1
ATOM 699 N N . ASP A 1 100 ? 7.452 -23.094 -6.988 1.00 85.81 100 ASP A N 1
ATOM 700 C CA . ASP A 1 100 ? 6.122 -22.997 -6.389 1.00 85.81 100 ASP A CA 1
ATOM 701 C C . ASP A 1 100 ? 5.399 -21.742 -6.882 1.00 85.81 100 ASP A C 1
ATOM 703 O O . ASP A 1 100 ? 4.229 -21.802 -7.246 1.00 85.81 100 ASP A O 1
ATOM 707 N N . GLY A 1 101 ? 6.123 -20.626 -7.005 1.00 87.25 101 GLY A N 1
ATOM 708 C CA . GLY A 1 101 ? 5.593 -19.394 -7.582 1.00 87.25 101 GLY A CA 1
ATOM 709 C C . GLY A 1 101 ? 5.237 -19.506 -9.067 1.00 87.25 101 GLY A C 1
ATOM 710 O O . GLY A 1 101 ? 4.319 -18.836 -9.516 1.00 87.25 101 GLY A O 1
ATOM 711 N N . LEU A 1 102 ? 5.920 -20.349 -9.843 1.00 85.94 102 LEU A N 1
ATOM 712 C CA . LEU A 1 102 ? 5.669 -20.523 -11.274 1.00 85.94 102 LEU A CA 1
ATOM 713 C C . LEU A 1 102 ? 4.346 -21.260 -11.499 1.00 85.94 102 LEU A C 1
ATOM 715 O O . LEU A 1 102 ? 3.497 -20.801 -12.261 1.00 85.94 102 LEU A O 1
ATOM 719 N N . VAL A 1 103 ? 4.153 -22.382 -10.800 1.00 80.12 103 VAL A N 1
ATOM 720 C CA . VAL A 1 103 ? 2.898 -23.150 -10.856 1.00 80.12 103 VAL A CA 1
ATOM 721 C C . VAL A 1 103 ? 1.773 -22.366 -10.178 1.00 80.12 103 VAL A C 1
ATOM 723 O O . VAL A 1 103 ? 0.666 -22.264 -10.708 1.00 80.12 103 VAL A O 1
ATOM 726 N N . GLY A 1 104 ? 2.073 -21.756 -9.032 1.00 77.38 104 GLY A N 1
ATOM 727 C CA . GLY A 1 104 ? 1.137 -20.947 -8.268 1.00 77.38 104 GLY A CA 1
ATOM 728 C C . GLY A 1 104 ? 0.696 -19.679 -8.985 1.00 77.38 104 GLY A C 1
ATOM 729 O O . GLY A 1 104 ? -0.479 -19.338 -8.931 1.00 77.38 104 GLY A O 1
ATOM 730 N N . GLY A 1 105 ? 1.594 -19.019 -9.715 1.00 82.56 105 GLY A N 1
ATOM 731 C CA . GLY A 1 105 ? 1.304 -17.837 -10.526 1.00 82.56 105 GLY A CA 1
ATOM 732 C C . GLY A 1 105 ? 0.375 -18.149 -11.699 1.00 82.56 105 GLY A C 1
ATOM 733 O O . GLY A 1 105 ? -0.553 -17.388 -11.972 1.00 82.56 105 GLY A O 1
ATOM 734 N N . ALA A 1 106 ? 0.554 -19.307 -12.345 1.00 80.94 106 ALA A N 1
ATOM 735 C CA . ALA A 1 106 ? -0.364 -19.776 -13.382 1.00 80.94 106 ALA A CA 1
ATOM 736 C C . ALA A 1 106 ? -1.768 -20.035 -12.813 1.00 80.94 106 ALA A C 1
ATOM 738 O O . ALA A 1 106 ? -2.754 -19.542 -13.357 1.00 80.94 106 ALA A O 1
ATOM 739 N N . TYR A 1 107 ? -1.869 -20.737 -11.678 1.00 80.44 107 TYR A N 1
ATOM 740 C CA . TYR A 1 107 ? -3.148 -20.892 -10.979 1.00 80.44 107 TYR A CA 1
ATOM 741 C C . TYR A 1 107 ? -3.735 -19.534 -10.580 1.00 80.44 107 TYR A C 1
ATOM 743 O O . TYR A 1 107 ? -4.920 -19.282 -10.798 1.00 80.44 107 TYR A O 1
ATOM 751 N N . ALA A 1 108 ? -2.904 -18.635 -10.053 1.00 86.69 108 ALA A N 1
ATOM 752 C CA . ALA A 1 108 ? -3.320 -17.327 -9.583 1.00 86.69 108 ALA A CA 1
ATOM 753 C C . ALA A 1 108 ? -3.971 -16.492 -10.696 1.00 86.69 108 ALA A C 1
ATOM 755 O O . ALA A 1 108 ? -5.046 -15.925 -10.489 1.00 86.69 108 ALA A O 1
ATOM 756 N N . ALA A 1 109 ? -3.387 -16.519 -11.897 1.00 87.75 109 ALA A N 1
ATOM 757 C CA . ALA A 1 109 ? -3.956 -15.911 -13.094 1.00 87.75 109 ALA A CA 1
ATOM 758 C C . ALA A 1 109 ? -5.344 -16.484 -13.443 1.00 87.75 109 ALA A C 1
ATOM 760 O O . ALA A 1 109 ? -6.267 -15.722 -13.717 1.00 87.75 109 ALA A O 1
ATOM 761 N N . THR A 1 110 ? -5.531 -17.811 -13.374 1.00 80.50 110 THR A N 1
ATOM 762 C CA . THR A 1 110 ? -6.814 -18.448 -13.751 1.00 80.50 110 THR A CA 1
ATOM 763 C C . THR A 1 110 ? -7.983 -18.089 -12.839 1.00 80.50 110 THR A C 1
ATOM 765 O O . THR A 1 110 ? -9.130 -18.098 -13.281 1.00 80.50 110 THR A O 1
ATOM 768 N N . VAL A 1 111 ? -7.715 -17.780 -11.569 1.00 82.69 111 VAL A N 1
ATOM 769 C CA . VAL A 1 111 ? -8.763 -17.481 -10.579 1.00 82.69 111 VAL A CA 1
ATOM 770 C C . VAL A 1 111 ? -8.801 -16.012 -10.160 1.00 82.69 111 VAL A C 1
ATOM 772 O O . VAL A 1 111 ? -9.521 -15.673 -9.215 1.00 82.69 111 VAL A O 1
ATOM 775 N N . GLY A 1 112 ? -8.046 -15.154 -10.853 1.00 85.31 112 GLY A N 1
ATOM 776 C CA . GLY A 1 112 ? -8.017 -13.715 -10.615 1.00 85.31 112 GLY A CA 1
ATOM 777 C C . GLY A 1 112 ? -7.510 -13.348 -9.220 1.00 85.31 112 GLY A C 1
ATOM 778 O O . GLY A 1 112 ? -8.129 -12.524 -8.550 1.00 85.31 112 GLY A O 1
ATOM 779 N N . MET A 1 113 ? -6.408 -13.957 -8.767 1.00 89.31 113 MET A N 1
ATOM 780 C CA . MET A 1 113 ? -5.708 -13.530 -7.548 1.00 89.31 113 MET A CA 1
ATOM 781 C C . MET A 1 113 ? -4.314 -12.969 -7.868 1.00 89.31 113 MET A C 1
ATOM 783 O O . MET A 1 113 ? -3.628 -13.529 -8.723 1.00 89.31 113 MET A O 1
ATOM 787 N N . PRO A 1 114 ? -3.860 -11.914 -7.172 1.00 95.50 114 PRO A N 1
ATOM 788 C CA . PRO A 1 114 ? -2.486 -11.458 -7.276 1.00 95.50 114 PRO A CA 1
ATOM 789 C C . PRO A 1 114 ? -1.518 -12.425 -6.595 1.00 95.50 114 PRO A C 1
ATOM 791 O O . PRO A 1 114 ? -1.888 -13.131 -5.654 1.00 95.50 114 PRO A O 1
ATOM 794 N N . THR A 1 115 ? -0.264 -12.415 -7.053 1.00 94.69 115 THR A N 1
ATOM 795 C CA . THR A 1 115 ? 0.840 -13.188 -6.468 1.00 94.69 115 THR A CA 1
ATOM 796 C C . THR A 1 115 ? 1.826 -12.273 -5.758 1.00 94.69 115 THR A C 1
ATOM 798 O O . THR A 1 115 ? 2.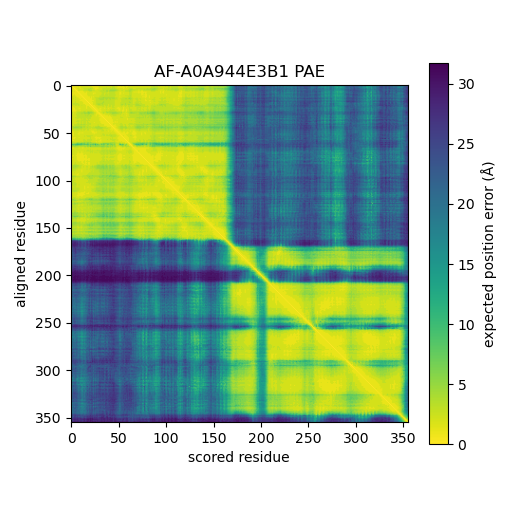545 -11.505 -6.394 1.00 94.69 115 THR A O 1
ATOM 801 N N . LEU A 1 116 ? 1.877 -12.394 -4.435 1.00 95.94 116 LEU A N 1
ATOM 802 C CA . LEU A 1 116 ? 2.864 -11.746 -3.584 1.00 95.94 116 LEU A CA 1
ATOM 803 C C . LEU A 1 116 ? 4.065 -12.659 -3.361 1.00 95.94 116 LEU A C 1
ATOM 805 O O . LEU A 1 116 ? 3.946 -13.885 -3.298 1.00 95.94 116 LEU A O 1
ATOM 809 N N . LEU A 1 117 ? 5.224 -12.041 -3.186 1.00 96.69 117 LEU A N 1
ATOM 810 C CA . LEU A 1 117 ? 6.452 -12.719 -2.813 1.00 96.69 117 LEU A CA 1
ATOM 811 C C . LEU A 1 117 ? 6.768 -12.471 -1.344 1.00 96.69 117 LEU A C 1
ATOM 813 O O . LEU A 1 117 ? 6.612 -11.358 -0.849 1.00 96.69 117 LEU A O 1
ATOM 817 N N . ASN A 1 118 ? 7.249 -13.493 -0.644 1.00 95.94 118 ASN A N 1
ATOM 818 C CA . ASN A 1 118 ? 7.638 -13.371 0.756 1.00 95.94 118 ASN A CA 1
ATOM 819 C C . ASN A 1 118 ? 8.830 -14.286 1.094 1.00 95.94 118 ASN A C 1
ATOM 821 O O . ASN A 1 118 ? 8.927 -15.374 0.528 1.00 95.94 118 ASN A O 1
ATOM 825 N N . PRO A 1 119 ? 9.743 -13.894 1.998 1.00 95.44 119 PRO A N 1
ATOM 826 C CA . PRO A 1 119 ? 10.725 -14.817 2.566 1.00 95.44 119 PRO A CA 1
ATOM 827 C C . PRO A 1 119 ? 10.060 -15.902 3.432 1.00 95.44 119 PRO A C 1
ATOM 829 O O . PRO A 1 119 ? 8.866 -15.845 3.730 1.00 95.44 119 PRO A O 1
ATOM 832 N N . ALA A 1 120 ? 10.834 -16.910 3.834 1.00 91.81 120 ALA A N 1
ATOM 833 C CA . ALA A 1 120 ? 10.304 -18.080 4.535 1.00 91.81 120 ALA A CA 1
ATOM 834 C C . ALA A 1 120 ? 9.866 -17.795 5.982 1.00 91.81 120 ALA A C 1
ATOM 836 O O . ALA A 1 120 ? 8.892 -18.381 6.460 1.00 91.81 120 ALA A O 1
ATOM 837 N N . ASP A 1 121 ? 10.574 -16.910 6.682 1.00 87.44 121 ASP A N 1
ATOM 838 C CA . ASP A 1 121 ? 10.526 -16.885 8.148 1.00 87.44 121 ASP A CA 1
ATOM 839 C C . ASP A 1 121 ? 9.453 -15.947 8.713 1.00 87.44 121 ASP A C 1
ATOM 841 O O . ASP A 1 121 ? 8.741 -16.318 9.644 1.00 87.44 121 ASP A O 1
ATOM 845 N N . ASP A 1 122 ? 9.281 -14.763 8.123 1.00 88.00 122 ASP A N 1
ATOM 846 C CA . ASP A 1 122 ? 8.342 -13.744 8.596 1.00 88.00 122 ASP A CA 1
ATOM 847 C C . ASP A 1 122 ? 7.587 -13.101 7.428 1.00 88.00 122 ASP A C 1
ATOM 849 O O . ASP A 1 122 ? 8.110 -12.975 6.318 1.00 88.00 122 ASP A O 1
ATOM 853 N N . LEU A 1 123 ? 6.346 -12.665 7.675 1.00 86.50 123 LEU A N 1
ATOM 854 C CA . LEU A 1 123 ? 5.576 -11.895 6.699 1.00 86.50 123 LEU A CA 1
ATOM 855 C C . LEU A 1 123 ? 6.211 -10.508 6.533 1.00 86.50 123 LEU A C 1
ATOM 857 O O . LEU A 1 123 ? 6.059 -9.628 7.385 1.00 86.50 123 LEU A O 1
ATOM 861 N N . GLU A 1 124 ? 6.940 -10.325 5.436 1.00 87.56 124 GLU A N 1
ATOM 862 C CA . GLU A 1 124 ? 7.706 -9.119 5.164 1.00 87.56 124 GLU A CA 1
ATOM 863 C C . GLU A 1 124 ? 6.778 -7.942 4.840 1.00 87.56 124 GLU A C 1
ATOM 865 O O . GLU A 1 124 ? 5.642 -8.103 4.386 1.00 87.56 124 GLU A O 1
ATOM 870 N N . ARG A 1 125 ? 7.284 -6.726 5.077 1.00 72.81 125 ARG A N 1
ATOM 871 C CA . ARG A 1 125 ? 6.555 -5.457 4.964 1.00 72.81 125 ARG A CA 1
ATOM 872 C C . ARG A 1 125 ? 5.691 -5.358 3.704 1.00 72.81 125 ARG A C 1
ATOM 874 O O . ARG A 1 125 ? 4.536 -4.970 3.833 1.00 72.81 125 ARG A O 1
ATOM 881 N N . GLY A 1 126 ? 6.234 -5.711 2.533 1.00 71.44 126 GLY A N 1
ATOM 882 C CA . GLY A 1 126 ? 5.528 -5.719 1.242 1.00 71.44 126 GLY A CA 1
ATOM 883 C C . GLY A 1 126 ? 4.229 -6.531 1.282 1.00 71.44 126 GLY A C 1
ATOM 884 O O . GLY A 1 126 ? 3.139 -6.027 1.035 1.00 71.44 126 GLY A O 1
ATOM 885 N N . SER A 1 127 ? 4.336 -7.793 1.681 1.00 83.62 127 SER A N 1
ATOM 886 C CA . SER A 1 127 ? 3.187 -8.695 1.742 1.00 83.62 127 SER A CA 1
ATOM 887 C C . SER A 1 127 ? 2.229 -8.355 2.883 1.00 83.62 127 SER A C 1
ATOM 889 O O . SER A 1 127 ? 1.011 -8.466 2.732 1.00 83.62 127 SER A O 1
ATOM 891 N N . LYS A 1 128 ? 2.764 -7.888 4.019 1.00 76.56 128 LYS A N 1
ATOM 892 C CA . LYS A 1 128 ? 1.960 -7.465 5.171 1.00 76.56 128 LYS A CA 1
ATOM 893 C C . LYS A 1 128 ? 1.105 -6.244 4.851 1.00 76.56 128 LYS A C 1
ATOM 895 O O . LYS A 1 128 ? -0.078 -6.255 5.185 1.00 76.56 128 LYS A O 1
ATOM 900 N N . TRP A 1 129 ? 1.679 -5.206 4.233 1.00 77.38 129 TRP A N 1
ATOM 901 C CA . TRP A 1 129 ? 0.913 -4.000 3.919 1.00 77.38 129 TRP A CA 1
ATOM 902 C C . TRP A 1 129 ? -0.229 -4.347 2.975 1.00 77.38 129 TRP A C 1
ATOM 904 O O . TRP A 1 129 ? -1.355 -4.010 3.301 1.00 77.38 129 TRP A O 1
ATOM 914 N N . PHE A 1 130 ? 0.028 -5.106 1.905 1.00 83.38 130 PHE A N 1
ATOM 915 C CA . PHE A 1 130 ? -1.000 -5.476 0.937 1.00 83.38 130 PHE A CA 1
ATOM 916 C C . PHE A 1 130 ? -2.161 -6.224 1.599 1.00 83.38 130 PHE A C 1
ATOM 918 O O . PHE A 1 130 ? -3.323 -5.878 1.410 1.00 83.38 130 PHE A O 1
ATOM 925 N N . ALA A 1 131 ? -1.858 -7.232 2.422 1.00 80.50 131 ALA A N 1
ATOM 926 C CA . ALA A 1 131 ? -2.891 -8.019 3.088 1.00 80.50 131 ALA A CA 1
ATOM 927 C C . ALA A 1 131 ? -3.760 -7.166 4.029 1.00 80.50 131 ALA A C 1
ATOM 929 O O . ALA A 1 131 ? -4.982 -7.299 4.018 1.00 80.50 131 ALA A O 1
ATOM 930 N N . VAL A 1 132 ? -3.142 -6.256 4.793 1.00 69.25 132 VAL A N 1
ATOM 931 C CA . VAL A 1 132 ? -3.870 -5.292 5.634 1.00 69.25 132 VAL A CA 1
ATOM 932 C C . VAL A 1 132 ? -4.693 -4.340 4.770 1.00 69.25 132 VAL A C 1
ATOM 934 O O . VAL A 1 132 ? -5.847 -4.049 5.101 1.00 69.25 132 VAL A O 1
ATOM 937 N N . ASP A 1 133 ? -4.116 -3.871 3.663 1.00 71.38 133 ASP A N 1
ATOM 938 C CA . ASP A 1 133 ? -4.715 -2.840 2.831 1.00 71.38 133 ASP A CA 1
ATOM 939 C C . ASP A 1 133 ? -6.013 -3.328 2.173 1.00 71.38 133 ASP A C 1
ATOM 941 O O . ASP A 1 133 ? -7.040 -2.643 2.151 1.00 71.38 133 ASP A O 1
ATOM 945 N N . HIS A 1 134 ? -5.974 -4.586 1.747 1.00 75.81 134 HIS A N 1
ATOM 946 C CA . HIS A 1 134 ? -7.044 -5.266 1.034 1.00 75.81 134 HIS A CA 1
ATOM 947 C C . HIS A 1 134 ? -7.944 -6.112 1.945 1.00 75.81 134 HIS A C 1
ATOM 949 O O . HIS A 1 134 ? -8.851 -6.774 1.457 1.00 75.81 134 HIS A O 1
ATOM 955 N N . SER A 1 135 ? -7.775 -6.072 3.272 1.00 75.50 135 SER A N 1
ATOM 956 C CA . SER A 1 135 ? -8.538 -6.885 4.249 1.00 75.50 135 SER A CA 1
ATOM 957 C C . SER A 1 135 ? -10.074 -6.754 4.157 1.00 75.50 135 SER A C 1
ATOM 959 O O . SER A 1 135 ? -10.826 -7.647 4.569 1.00 75.50 135 SER A O 1
ATOM 961 N N . ALA A 1 136 ? -10.579 -5.657 3.582 1.00 68.38 136 ALA A N 1
ATOM 962 C CA . ALA A 1 136 ? -12.005 -5.466 3.322 1.00 68.38 136 ALA A CA 1
ATOM 963 C C . ALA A 1 136 ? -12.548 -6.462 2.278 1.00 68.38 136 ALA A C 1
ATOM 965 O O . ALA A 1 136 ? -13.600 -7.077 2.494 1.00 68.38 136 ALA A O 1
ATOM 966 N N . SER A 1 137 ? -11.821 -6.666 1.179 1.00 75.06 137 SER A N 1
ATOM 967 C CA . SER A 1 137 ? -12.188 -7.542 0.059 1.00 75.06 137 SER A CA 1
ATOM 968 C C . SER A 1 137 ? -11.561 -8.929 0.183 1.00 75.06 137 SER A C 1
ATOM 970 O O . SER A 1 137 ? -12.227 -9.922 -0.112 1.00 75.06 137 SER A O 1
ATOM 972 N N . LEU A 1 138 ? -10.341 -9.011 0.705 1.00 78.38 138 LEU A N 1
ATOM 973 C CA . LEU A 1 138 ? -9.569 -10.232 0.845 1.00 78.38 138 LEU A CA 1
ATOM 974 C C . LEU A 1 138 ? -10.238 -11.188 1.845 1.00 78.38 138 LEU A C 1
ATOM 976 O O . LEU A 1 138 ? -10.652 -10.798 2.939 1.00 78.38 138 LEU A O 1
ATOM 980 N N . LYS A 1 139 ? -10.415 -12.447 1.438 1.00 77.56 139 LYS A N 1
ATOM 981 C CA . LYS A 1 139 ? -11.037 -13.512 2.249 1.00 77.56 139 LYS A CA 1
ATOM 982 C C . LYS A 1 139 ? -10.170 -14.753 2.362 1.00 77.56 139 LYS A C 1
ATOM 984 O O . LYS A 1 139 ? -10.316 -15.505 3.324 1.00 77.56 139 LYS A O 1
ATOM 989 N N . ASN A 1 140 ? -9.279 -14.971 1.398 1.00 74.81 140 ASN A N 1
ATOM 990 C CA . ASN A 1 140 ? -8.452 -16.164 1.342 1.00 74.81 140 ASN A CA 1
ATOM 991 C C . ASN A 1 140 ? -7.010 -15.815 0.997 1.00 74.81 140 ASN A C 1
ATOM 993 O O . ASN A 1 140 ? -6.744 -15.082 0.042 1.00 74.81 140 ASN A O 1
ATOM 997 N N . VAL A 1 141 ? -6.096 -16.436 1.731 1.00 85.94 141 VAL A N 1
ATOM 998 C CA . VAL A 1 141 ? -4.673 -16.462 1.419 1.00 85.94 141 VAL A CA 1
ATOM 999 C C . VAL A 1 141 ? -4.319 -17.881 0.986 1.00 85.94 141 VAL A C 1
ATOM 1001 O O . VAL A 1 141 ? -4.663 -18.839 1.672 1.00 85.94 141 VAL A O 1
ATOM 1004 N N . THR A 1 142 ? -3.671 -18.029 -0.168 1.00 81.75 142 THR A N 1
ATOM 1005 C CA . THR A 1 142 ? -3.172 -19.321 -0.668 1.00 81.75 142 THR A CA 1
ATOM 1006 C C . THR A 1 142 ? -1.651 -19.309 -0.652 1.00 81.75 142 THR A C 1
ATOM 1008 O O . THR A 1 142 ? -1.038 -18.453 -1.278 1.00 81.75 142 THR A O 1
ATOM 1011 N N . LEU A 1 143 ? -1.027 -20.244 0.057 1.00 88.62 143 LEU A N 1
ATOM 1012 C CA . LEU A 1 143 ? 0.428 -20.367 0.074 1.00 88.62 143 LEU A CA 1
ATOM 1013 C C . LEU A 1 143 ? 0.855 -21.402 -0.966 1.00 88.62 143 LEU A C 1
ATOM 1015 O O . LEU A 1 143 ? 0.274 -22.485 -1.040 1.00 88.62 143 LEU A O 1
ATOM 1019 N N . PHE A 1 144 ? 1.868 -21.063 -1.758 1.00 84.75 144 PHE A N 1
ATOM 1020 C CA . PHE A 1 144 ? 2.511 -21.982 -2.688 1.00 84.75 144 PHE A CA 1
ATOM 1021 C C . PHE A 1 144 ? 3.870 -22.400 -2.148 1.00 84.75 144 PHE A C 1
ATOM 1023 O O . PHE A 1 144 ? 4.790 -21.585 -2.056 1.00 84.75 144 PHE A O 1
ATOM 1030 N N . GLY A 1 145 ? 3.963 -23.685 -1.813 1.00 79.94 145 GLY A N 1
ATOM 1031 C CA . GLY A 1 145 ? 5.093 -24.279 -1.112 1.00 79.94 145 GLY A CA 1
ATOM 1032 C C . GLY A 1 145 ? 4.672 -24.834 0.247 1.00 79.94 145 GLY A C 1
ATOM 1033 O O . GLY A 1 145 ? 3.572 -24.568 0.735 1.00 79.94 145 GLY A O 1
ATOM 1034 N N . ASP A 1 146 ? 5.535 -25.651 0.839 1.00 81.25 146 ASP A N 1
ATOM 1035 C CA . ASP A 1 146 ? 5.324 -26.190 2.180 1.00 81.25 146 ASP A CA 1
ATOM 1036 C C . ASP A 1 146 ? 5.887 -25.260 3.275 1.00 81.25 146 ASP A C 1
ATOM 1038 O O . ASP A 1 146 ? 6.452 -24.193 3.011 1.00 81.25 146 ASP A O 1
ATOM 1042 N N . ALA A 1 147 ? 5.760 -25.698 4.531 1.00 81.50 147 ALA A N 1
ATOM 1043 C CA . ALA A 1 147 ? 6.229 -24.954 5.696 1.00 81.50 147 ALA A CA 1
ATOM 1044 C C . ALA A 1 147 ? 7.756 -24.723 5.734 1.00 81.50 147 ALA A C 1
ATOM 1046 O O . ALA A 1 147 ? 8.221 -23.929 6.550 1.00 81.50 147 ALA A O 1
ATOM 1047 N N . SER A 1 148 ? 8.542 -25.403 4.888 1.00 81.00 148 SER A N 1
ATOM 1048 C CA . SER A 1 148 ? 9.994 -25.205 4.788 1.00 81.00 148 SER A CA 1
ATOM 1049 C C . SER A 1 148 ? 10.381 -24.007 3.916 1.00 81.00 148 SER A C 1
ATOM 1051 O O . SER A 1 148 ? 11.485 -23.486 4.062 1.00 81.00 148 SER A O 1
ATOM 1053 N N . VAL A 1 149 ? 9.483 -23.544 3.038 1.00 88.88 149 VAL A N 1
ATOM 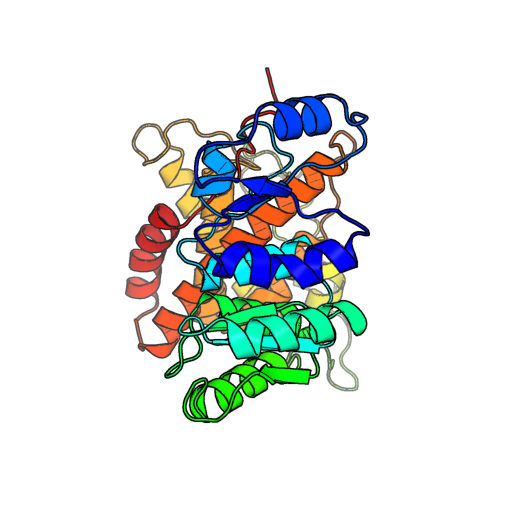1054 C CA . VAL A 1 149 ? 9.714 -22.388 2.148 1.00 88.88 149 VAL A CA 1
ATOM 1055 C C . VAL A 1 149 ? 8.841 -21.179 2.484 1.00 88.88 149 VAL A C 1
ATOM 1057 O O . VAL A 1 149 ? 9.209 -20.058 2.127 1.00 88.88 149 VAL A O 1
ATOM 1060 N N . LEU A 1 150 ? 7.720 -21.395 3.180 1.00 88.50 150 LEU A N 1
ATOM 1061 C CA . LEU A 1 150 ? 6.867 -20.379 3.801 1.00 88.50 150 LEU A CA 1
ATOM 1062 C C . LEU A 1 150 ? 6.361 -20.921 5.142 1.00 88.50 150 LEU A C 1
ATOM 1064 O O . LEU A 1 150 ? 5.460 -21.754 5.179 1.00 88.50 150 LEU A O 1
ATOM 1068 N N . SER A 1 151 ? 6.942 -20.464 6.248 1.00 87.00 151 SER A N 1
ATOM 1069 C CA . SER A 1 151 ? 6.672 -21.021 7.574 1.00 87.00 151 SER A CA 1
ATOM 1070 C C . SER A 1 151 ? 5.211 -20.868 8.018 1.00 87.00 151 SER A C 1
ATOM 1072 O O . SER A 1 151 ? 4.466 -19.997 7.556 1.00 87.00 151 SER A O 1
ATOM 1074 N N . ASN A 1 152 ? 4.813 -21.661 9.018 1.00 75.81 152 ASN A N 1
ATOM 1075 C CA . ASN A 1 152 ? 3.501 -21.517 9.656 1.00 75.81 152 ASN A CA 1
ATOM 1076 C C . ASN A 1 152 ? 3.279 -20.094 10.188 1.00 75.81 152 ASN A C 1
ATOM 1078 O O . ASN A 1 152 ? 2.170 -19.579 10.083 1.00 75.81 152 ASN A O 1
ATOM 1082 N N . ARG A 1 153 ? 4.338 -19.415 10.652 1.00 76.88 153 ARG A N 1
ATOM 1083 C CA . ARG A 1 153 ? 4.267 -18.015 11.080 1.00 76.88 153 ARG A CA 1
ATOM 1084 C C . ARG A 1 153 ? 3.845 -17.090 9.939 1.00 76.88 153 ARG A C 1
ATOM 1086 O O . ARG A 1 153 ? 3.012 -16.213 10.152 1.00 76.88 153 ARG A O 1
ATOM 1093 N N . VAL A 1 154 ? 4.383 -17.284 8.733 1.00 84.44 154 VAL A N 1
ATOM 1094 C CA . VAL A 1 154 ? 3.951 -16.529 7.545 1.00 84.44 154 VAL A CA 1
ATOM 1095 C C . VAL A 1 154 ? 2.479 -16.801 7.257 1.00 84.44 154 VAL A C 1
ATOM 1097 O O . VAL A 1 154 ? 1.724 -15.857 7.034 1.00 84.44 154 VAL A O 1
ATOM 1100 N N . SER A 1 155 ? 2.052 -18.066 7.313 1.00 73.50 155 SER A N 1
ATOM 1101 C CA . SER A 1 155 ? 0.654 -18.438 7.066 1.00 73.50 155 SER A CA 1
ATOM 1102 C C . SER A 1 155 ? -0.311 -17.795 8.071 1.00 73.50 155 SER A C 1
ATOM 1104 O O . SER A 1 155 ? -1.306 -17.192 7.672 1.00 73.50 155 SER A O 1
ATOM 1106 N N . GLU A 1 156 ? 0.024 -17.833 9.363 1.00 72.75 156 GLU A N 1
ATOM 1107 C CA . GLU A 1 156 ? -0.761 -17.255 10.452 1.00 72.75 156 GLU A CA 1
ATOM 1108 C C . GLU A 1 156 ? -0.812 -15.731 10.346 1.00 72.75 156 GLU A C 1
ATOM 1110 O O . GLU A 1 156 ? -1.885 -15.139 10.472 1.00 72.75 156 GLU A O 1
ATOM 1115 N N . ALA A 1 157 ? 0.322 -15.085 10.062 1.00 73.81 157 ALA A N 1
ATOM 1116 C CA . ALA A 1 157 ? 0.399 -13.637 9.900 1.00 73.81 157 ALA A CA 1
ATOM 1117 C C . ALA A 1 157 ? -0.361 -13.154 8.659 1.00 73.81 157 ALA A C 1
ATOM 1119 O O . ALA A 1 157 ? -1.057 -12.142 8.728 1.00 73.81 157 ALA A O 1
ATOM 1120 N N . ALA A 1 158 ? -0.263 -13.870 7.535 1.00 75.50 158 ALA A N 1
ATOM 1121 C CA . ALA A 1 158 ? -0.960 -13.514 6.304 1.00 75.50 158 ALA A CA 1
ATOM 1122 C C . ALA A 1 158 ? -2.468 -13.717 6.455 1.00 75.50 158 ALA A C 1
ATOM 1124 O O . ALA A 1 158 ? -3.248 -12.831 6.111 1.00 75.50 158 ALA A O 1
ATOM 1125 N N . GLN A 1 159 ? -2.881 -14.846 7.039 1.00 67.38 159 GLN A N 1
ATOM 1126 C CA . GLN A 1 159 ? -4.278 -15.100 7.364 1.00 67.38 159 GLN A CA 1
ATOM 1127 C C . GLN A 1 159 ? -4.809 -14.046 8.339 1.00 67.38 159 GLN A C 1
ATOM 1129 O O . GLN A 1 159 ? -5.898 -13.527 8.118 1.00 67.38 159 GLN A O 1
ATOM 1134 N N . SER A 1 160 ? -4.047 -13.677 9.372 1.00 67.25 160 SER A N 1
ATOM 1135 C CA . SER A 1 160 ? -4.430 -12.618 10.313 1.00 67.25 160 SER A CA 1
ATOM 1136 C C . SER A 1 160 ? -4.576 -11.274 9.607 1.00 67.25 160 SER A C 1
ATOM 1138 O O . SER A 1 160 ? -5.603 -10.634 9.762 1.00 67.25 160 SER A O 1
ATOM 1140 N N . ALA A 1 161 ? -3.628 -10.876 8.758 1.00 66.06 161 ALA A N 1
ATOM 1141 C CA . ALA A 1 161 ? -3.716 -9.626 8.004 1.00 66.06 161 ALA A CA 1
ATOM 1142 C C . ALA A 1 161 ? -4.910 -9.604 7.024 1.00 66.06 161 ALA A C 1
ATOM 1144 O O . ALA A 1 161 ? -5.581 -8.586 6.895 1.00 66.06 161 ALA A O 1
ATOM 1145 N N . ALA A 1 162 ? -5.217 -10.737 6.381 1.00 61.03 162 ALA A N 1
ATOM 1146 C CA . ALA A 1 162 ? -6.331 -10.880 5.440 1.00 61.03 162 ALA A CA 1
ATOM 1147 C C . ALA A 1 162 ? -7.708 -11.035 6.112 1.00 61.03 162 ALA A C 1
ATOM 1149 O O . ALA A 1 162 ? -8.725 -10.642 5.547 1.00 61.03 162 ALA A O 1
ATOM 1150 N N . THR A 1 163 ? -7.757 -11.640 7.302 1.00 47.38 163 THR A N 1
ATOM 1151 C CA . THR A 1 163 ? -8.991 -11.886 8.075 1.00 47.38 163 THR A CA 1
ATOM 1152 C C . THR A 1 163 ? -9.142 -11.020 9.302 1.00 47.38 163 THR A C 1
ATOM 1154 O O . THR A 1 163 ? -10.138 -11.153 10.019 1.00 47.38 163 THR A O 1
ATOM 1157 N N . GLU A 1 164 ? -8.261 -10.037 9.472 1.00 44.97 164 GLU A N 1
ATOM 1158 C CA . GLU A 1 164 ? -8.551 -8.795 10.172 1.00 44.97 164 GLU A CA 1
ATOM 1159 C C . GLU A 1 164 ? -9.633 -8.030 9.404 1.00 44.97 164 GLU A C 1
ATOM 1161 O O . GLU A 1 164 ? -9.474 -6.914 8.920 1.00 44.97 164 GLU A O 1
ATOM 1166 N N . LYS A 1 165 ? -10.810 -8.651 9.368 1.00 38.09 165 LYS A N 1
ATOM 1167 C CA . LYS A 1 165 ? -12.098 -8.081 9.054 1.00 38.09 165 LYS A CA 1
ATOM 1168 C C . LYS A 1 165 ? -12.150 -6.738 9.759 1.00 38.09 165 LYS A C 1
ATOM 1170 O O . LYS A 1 165 ? -11.771 -6.638 10.928 1.00 38.09 165 LYS A O 1
ATOM 1175 N N . PHE A 1 166 ? -12.574 -5.716 9.034 1.00 42.75 166 PHE A N 1
ATOM 1176 C CA . PHE A 1 166 ? -12.942 -4.404 9.547 1.00 42.75 166 PHE A CA 1
ATOM 1177 C C . PHE A 1 166 ? -13.614 -4.537 10.937 1.00 42.75 166 PHE A C 1
ATOM 1179 O O . PHE A 1 166 ? -14.779 -4.902 11.060 1.00 42.75 166 PHE A O 1
ATOM 1186 N N . ILE A 1 167 ? -12.845 -4.316 12.001 1.00 37.78 167 ILE A N 1
ATOM 1187 C CA . ILE A 1 167 ? -13.266 -4.278 13.406 1.00 37.78 167 ILE A CA 1
ATOM 1188 C C . ILE A 1 167 ? -12.482 -3.069 13.935 1.00 37.78 167 ILE A C 1
ATOM 1190 O O . ILE A 1 167 ? -11.258 -3.128 13.926 1.00 37.78 167 ILE A O 1
ATOM 1194 N N . GLY A 1 168 ? -13.065 -1.928 14.295 1.00 37.31 168 GLY A N 1
ATOM 1195 C CA . GLY A 1 168 ? -14.479 -1.579 14.390 1.00 37.31 168 GLY A CA 1
ATOM 1196 C C . GLY A 1 168 ? -14.764 -0.209 13.779 1.00 37.31 168 GLY A C 1
ATOM 1197 O O . GLY A 1 168 ? -14.118 0.783 14.100 1.00 37.31 168 GLY A O 1
ATOM 1198 N N . GLY A 1 169 ? -15.756 -0.155 12.891 1.00 47.38 169 GLY A N 1
ATOM 1199 C CA . GLY A 1 169 ? -16.063 1.077 12.164 1.00 47.38 169 GLY A CA 1
ATOM 1200 C C . GLY A 1 169 ? -17.421 1.126 11.473 1.00 47.38 169 GLY A C 1
ATOM 1201 O O . GLY A 1 169 ? -17.946 2.216 11.286 1.00 47.38 169 GLY A O 1
ATOM 1202 N N . GLU A 1 170 ? -18.029 -0.009 11.125 1.00 50.72 170 GLU A N 1
ATOM 1203 C CA . GLU A 1 170 ? -19.281 0.015 10.344 1.00 50.72 170 GLU A CA 1
ATOM 1204 C C . GLU A 1 170 ? -20.524 -0.436 11.107 1.00 50.72 170 GLU A C 1
ATOM 1206 O O . GLU A 1 170 ? -21.625 -0.035 10.743 1.00 50.72 170 GLU A O 1
ATOM 1211 N N . VAL A 1 171 ? -20.383 -1.177 12.210 1.00 54.31 171 VAL A N 1
ATOM 1212 C CA . VAL A 1 171 ? -21.539 -1.497 13.059 1.00 54.31 171 VAL A CA 1
ATOM 1213 C C . VAL A 1 171 ? -21.834 -0.295 13.947 1.00 54.31 171 VAL A C 1
ATOM 1215 O O . VAL A 1 171 ? -21.113 -0.031 14.911 1.00 54.31 171 VAL A O 1
ATOM 1218 N N . VAL A 1 172 ? -22.843 0.476 13.557 1.00 61.53 172 VAL A N 1
ATOM 1219 C CA . VAL A 1 172 ? -23.454 1.524 14.378 1.00 61.53 172 VAL A CA 1
ATOM 1220 C C . VAL A 1 172 ? -24.235 0.827 15.501 1.00 61.53 172 VAL A C 1
ATOM 1222 O O . VAL A 1 172 ? -25.019 -0.074 15.193 1.00 61.53 172 VAL A O 1
ATOM 1225 N N . PRO A 1 173 ? -24.010 1.169 16.784 1.00 69.25 173 PRO A N 1
ATOM 1226 C CA . PRO A 1 173 ? -24.826 0.677 17.887 1.00 69.25 173 PRO A CA 1
ATOM 1227 C C . PRO A 1 173 ? -26.321 0.832 17.605 1.00 69.25 173 PRO A C 1
ATOM 1229 O O . PRO A 1 173 ? -26.772 1.865 17.106 1.00 69.25 173 PRO A O 1
ATOM 1232 N N . GLU A 1 174 ? -27.095 -0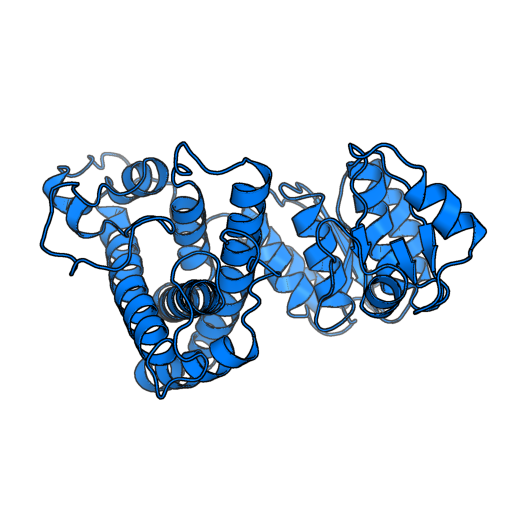.199 17.932 1.00 66.44 174 GLU A N 1
ATOM 1233 C CA . GLU A 1 174 ? -28.542 -0.176 17.745 1.00 66.44 174 GLU A CA 1
ATOM 1234 C C . GLU A 1 174 ? -29.162 1.017 18.494 1.00 66.44 174 GLU A C 1
ATOM 1236 O O . GLU A 1 174 ? -28.884 1.245 19.671 1.00 66.44 174 GLU A O 1
ATOM 1241 N N . GLY A 1 175 ? -29.974 1.808 17.788 1.00 80.81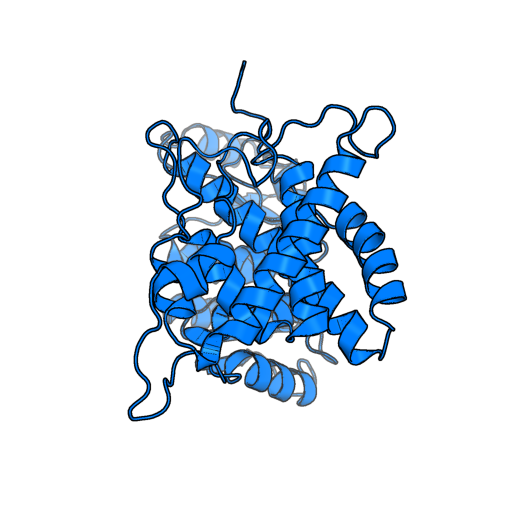 175 GLY A N 1
ATOM 1242 C CA . GLY A 1 175 ? -30.635 2.996 18.334 1.00 80.81 175 GLY A CA 1
ATOM 1243 C C . GLY A 1 175 ? -29.816 4.294 18.315 1.00 80.81 175 GLY A C 1
ATOM 1244 O O . GLY A 1 175 ? -30.383 5.349 18.610 1.00 80.81 175 GLY A O 1
ATOM 1245 N N . GLU A 1 176 ? -28.532 4.270 17.932 1.00 86.06 176 GLU A N 1
ATOM 1246 C CA . GLU A 1 176 ? -27.737 5.497 17.783 1.00 86.06 176 GLU A CA 1
ATOM 1247 C C . GLU A 1 176 ? -28.336 6.411 16.700 1.00 86.06 176 GLU A C 1
ATOM 1249 O O . GLU A 1 176 ? -28.765 5.953 15.641 1.00 86.06 176 GLU A O 1
ATOM 1254 N N . GLN A 1 177 ? -28.372 7.717 16.972 1.00 91.31 177 GLN A N 1
ATOM 1255 C CA . GLN A 1 177 ? -28.857 8.738 16.042 1.00 91.31 177 GLN A CA 1
ATOM 1256 C C . GLN A 1 177 ? -27.682 9.541 15.467 1.00 91.31 177 GLN A C 1
ATOM 1258 O O . GLN A 1 177 ? -26.691 9.754 16.171 1.00 91.31 177 GLN A O 1
ATOM 1263 N N . PRO A 1 178 ? -27.767 10.016 14.210 1.00 89.56 178 PRO A N 1
ATOM 1264 C CA . PRO A 1 178 ? -26.752 10.905 13.661 1.00 89.56 178 PRO A CA 1
ATOM 1265 C C . PRO A 1 178 ? -26.732 12.238 14.426 1.00 89.56 178 PRO A C 1
ATOM 1267 O O . PRO A 1 178 ? -27.782 12.793 14.748 1.00 89.56 178 PRO A O 1
ATOM 1270 N N . GLY A 1 179 ? -25.536 12.764 14.684 1.00 88.94 179 GLY A N 1
ATOM 1271 C CA . GLY A 1 179 ? -25.341 14.105 15.232 1.00 88.94 179 GLY A CA 1
ATOM 1272 C C . GLY A 1 179 ? -25.756 15.199 14.248 1.00 88.94 179 GLY A C 1
ATOM 1273 O O . GLY A 1 179 ? -25.963 14.947 13.056 1.00 88.94 179 GLY A O 1
ATOM 1274 N N . ALA A 1 180 ? -25.855 16.437 14.730 1.00 88.56 180 ALA A N 1
ATOM 1275 C CA . ALA A 1 180 ? -26.103 17.574 13.855 1.00 88.56 180 ALA A CA 1
ATOM 1276 C C . ALA A 1 180 ? -24.835 17.900 13.039 1.00 88.56 180 ALA A C 1
ATOM 1278 O O . ALA A 1 180 ? -23.726 17.684 13.528 1.00 88.56 180 ALA A O 1
ATOM 1279 N N . PRO A 1 181 ? -24.949 18.472 11.824 1.00 82.94 181 PRO A N 1
ATOM 1280 C CA . PRO A 1 181 ? -23.784 18.845 11.014 1.00 82.94 181 PRO A CA 1
ATOM 1281 C C . PRO A 1 181 ? -22.729 19.665 11.765 1.00 82.94 181 PRO A C 1
ATOM 1283 O O . PRO A 1 181 ? -21.543 19.355 11.697 1.00 82.94 181 PRO A O 1
ATOM 1286 N N . ALA A 1 182 ? -23.160 20.629 12.583 1.00 82.50 182 ALA A N 1
ATOM 1287 C CA . ALA A 1 182 ? -22.265 21.449 13.399 1.00 82.50 182 ALA A CA 1
ATOM 1288 C C . ALA A 1 182 ? -21.398 20.638 14.386 1.00 82.50 182 ALA A C 1
ATOM 1290 O O . ALA A 1 182 ? -20.315 21.089 14.763 1.00 82.50 182 ALA A O 1
ATOM 1291 N N . ASP A 1 183 ? -21.835 19.439 14.785 1.00 83.31 183 ASP A N 1
ATOM 1292 C CA . ASP A 1 183 ? -21.109 18.600 15.737 1.00 83.31 183 ASP A CA 1
ATOM 1293 C C . ASP A 1 183 ? -19.882 17.939 15.111 1.00 83.31 183 ASP A C 1
ATOM 1295 O O . ASP A 1 183 ? -18.869 17.772 15.799 1.00 83.31 183 ASP A O 1
ATOM 1299 N N . PHE A 1 184 ? -19.959 17.583 13.823 1.00 82.06 184 PHE A N 1
ATOM 1300 C CA . PHE A 1 184 ? -18.926 16.818 13.122 1.00 82.06 184 PHE A CA 1
ATOM 1301 C C . PHE A 1 184 ? -18.229 17.587 11.993 1.00 82.06 184 PHE A C 1
ATOM 1303 O O . PHE A 1 184 ? -17.115 17.219 11.633 1.00 82.06 184 PHE A O 1
ATOM 1310 N N . ASP A 1 185 ? -18.785 18.693 11.490 1.00 81.75 185 ASP A N 1
ATOM 1311 C CA . ASP A 1 185 ? -18.136 19.536 10.469 1.00 81.75 185 ASP A CA 1
ATOM 1312 C C . ASP A 1 185 ? -16.802 20.139 10.956 1.00 81.75 185 ASP A C 1
ATOM 1314 O O . ASP A 1 185 ? -15.943 20.501 10.153 1.00 81.75 185 ASP A O 1
ATOM 1318 N N . LYS A 1 186 ? -16.583 20.194 12.276 1.00 81.69 186 LYS A N 1
ATOM 1319 C CA . LYS A 1 186 ? -15.303 20.580 12.894 1.00 81.69 186 LYS A CA 1
ATOM 1320 C C . LYS A 1 186 ? -14.167 19.574 12.664 1.00 81.69 186 LYS A C 1
ATOM 1322 O O . LYS A 1 186 ? -13.015 19.920 12.889 1.00 81.69 186 LYS A O 1
ATOM 1327 N N . PHE A 1 187 ? -14.489 18.349 12.244 1.00 85.69 187 PHE A N 1
ATOM 1328 C CA . PHE A 1 187 ? -13.517 17.312 11.881 1.00 85.69 187 PHE A CA 1
ATOM 1329 C C . PHE A 1 187 ? -13.205 17.304 10.382 1.00 85.69 187 PHE A C 1
ATOM 1331 O O . PHE A 1 187 ? -12.508 16.410 9.914 1.00 85.69 187 PHE A O 1
ATOM 1338 N N . ALA A 1 188 ? -13.750 18.253 9.614 1.00 82.88 188 ALA A N 1
ATOM 1339 C CA . ALA A 1 188 ? -13.535 18.311 8.179 1.00 82.88 188 ALA A CA 1
ATOM 1340 C C . ALA A 1 188 ? -12.052 18.517 7.861 1.00 82.88 188 ALA A C 1
ATOM 1342 O O . ALA A 1 188 ? -11.437 19.500 8.281 1.00 82.88 188 ALA A O 1
ATOM 1343 N N . ILE A 1 189 ? -11.507 17.594 7.079 1.00 80.06 189 ILE A N 1
ATOM 1344 C CA . ILE A 1 189 ? -10.163 17.685 6.530 1.00 80.06 189 ILE A CA 1
ATOM 1345 C C . ILE A 1 189 ? -10.308 18.265 5.126 1.00 80.06 189 ILE A C 1
ATOM 1347 O O . ILE A 1 189 ? -11.225 17.906 4.386 1.00 80.06 189 ILE A O 1
ATOM 1351 N N . ALA A 1 190 ? -9.464 19.239 4.786 1.00 72.38 190 ALA A N 1
ATOM 1352 C CA . ALA A 1 190 ? -9.484 19.807 3.447 1.00 72.38 190 ALA A CA 1
ATOM 1353 C C . ALA A 1 190 ? -9.137 18.703 2.436 1.00 72.38 190 ALA A C 1
ATOM 1355 O O . ALA A 1 190 ? -8.196 17.959 2.699 1.00 72.38 190 ALA A O 1
ATOM 1356 N N . PRO A 1 191 ? -9.866 18.587 1.314 1.00 65.50 191 PRO A N 1
ATOM 1357 C CA . PRO A 1 191 ? -9.511 17.626 0.278 1.00 65.50 191 PRO A CA 1
ATOM 1358 C C . PRO A 1 191 ? -8.111 17.934 -0.262 1.00 65.50 191 PRO A C 1
ATOM 1360 O O . PRO A 1 191 ? -7.718 19.107 -0.293 1.00 65.50 191 PRO A O 1
ATOM 1363 N N . ASP A 1 192 ? -7.426 16.916 -0.788 1.00 61.72 192 ASP A N 1
ATOM 1364 C CA . ASP A 1 192 ? -6.032 16.955 -1.291 1.00 61.72 192 ASP A CA 1
ATOM 1365 C C . ASP A 1 192 ? -5.763 17.968 -2.416 1.00 61.72 192 ASP A C 1
ATOM 1367 O O . ASP A 1 192 ? -4.663 18.088 -2.935 1.00 61.72 192 ASP A O 1
ATOM 1371 N N . TRP A 1 193 ? -6.790 18.708 -2.818 1.00 59.62 193 TRP A N 1
ATOM 1372 C CA . TRP A 1 193 ? -6.861 19.546 -4.002 1.00 59.62 193 TRP A CA 1
ATOM 1373 C C . TRP A 1 193 ? -7.209 20.997 -3.634 1.00 59.62 193 TRP A C 1
ATOM 1375 O O . TRP A 1 193 ? -7.348 21.850 -4.513 1.00 59.62 193 TRP A O 1
ATOM 1385 N N . ALA A 1 194 ? -7.371 21.294 -2.337 1.00 58.97 194 ALA A N 1
ATOM 1386 C CA . ALA A 1 194 ? -7.618 22.640 -1.841 1.00 58.97 194 ALA A CA 1
ATOM 1387 C C . ALA A 1 194 ? -6.340 23.505 -1.943 1.00 58.97 194 ALA A C 1
ATOM 1389 O O . ALA A 1 194 ? -5.255 23.037 -1.593 1.00 58.97 194 ALA A O 1
ATOM 1390 N N . PRO A 1 195 ? -6.429 24.763 -2.419 1.00 51.34 195 PRO A N 1
ATOM 1391 C CA . PRO A 1 195 ? -5.275 25.655 -2.498 1.00 51.34 195 PRO A CA 1
ATOM 1392 C C . PRO A 1 195 ? -4.754 26.051 -1.107 1.00 51.34 195 PRO A C 1
ATOM 1394 O O . PRO A 1 195 ? -5.518 26.326 -0.186 1.00 51.34 195 PRO A O 1
ATOM 1397 N N . GLU A 1 196 ? -3.429 26.129 -0.984 1.00 49.09 196 GLU A N 1
ATOM 1398 C CA . GLU A 1 196 ? -2.688 26.204 0.286 1.00 49.09 196 GLU A CA 1
ATOM 1399 C C . GLU A 1 196 ? -2.759 27.561 1.029 1.00 49.09 196 GLU A C 1
ATOM 1401 O O . GLU A 1 196 ? -2.240 27.707 2.132 1.00 49.09 196 GLU A O 1
ATOM 1406 N N . SER A 1 197 ? -3.369 28.593 0.438 1.00 41.28 197 SER A N 1
ATOM 1407 C CA . SER A 1 197 ? -3.155 29.994 0.837 1.00 41.28 197 SER A CA 1
ATOM 1408 C C . SER A 1 197 ? -4.078 30.548 1.933 1.00 41.28 197 SER A C 1
ATOM 1410 O O . SER A 1 197 ? -4.083 31.760 2.151 1.00 41.28 197 SER A O 1
ATOM 1412 N N . GLN A 1 198 ? -4.861 29.726 2.639 1.00 36.41 198 GLN A N 1
ATOM 1413 C CA . GLN A 1 198 ? -5.796 30.223 3.659 1.00 36.41 198 GLN A CA 1
ATOM 1414 C C . GLN A 1 198 ? -5.664 29.430 4.970 1.00 36.41 198 GLN A C 1
ATOM 1416 O O . GLN A 1 198 ? -5.751 28.201 4.947 1.00 36.41 198 GLN A O 1
ATOM 1421 N N . PRO A 1 199 ? -5.486 30.095 6.132 1.00 36.88 199 PRO A N 1
ATOM 1422 C CA . PRO A 1 199 ? -5.576 29.414 7.417 1.00 36.88 199 PRO A CA 1
ATOM 1423 C C . PRO A 1 199 ? -6.966 28.767 7.574 1.00 36.88 199 PRO A C 1
ATOM 1425 O O . PRO A 1 199 ? -7.935 29.287 7.011 1.00 36.88 199 PRO A O 1
ATOM 1428 N N . PRO A 1 200 ? -7.113 27.702 8.390 1.00 43.28 200 PRO A N 1
ATOM 1429 C CA . PRO A 1 200 ? -8.343 26.896 8.504 1.00 43.28 200 PRO A CA 1
ATOM 1430 C C . PRO A 1 200 ? -9.641 27.665 8.840 1.00 43.28 200 PRO A C 1
ATOM 1432 O O . PRO A 1 200 ? -10.728 27.089 8.815 1.00 43.28 200 PRO A O 1
ATOM 1435 N N . ALA A 1 201 ? -9.541 28.956 9.175 1.00 37.47 201 ALA A N 1
ATOM 1436 C CA . ALA A 1 201 ? -10.606 29.789 9.719 1.00 37.47 201 ALA A CA 1
ATOM 1437 C C . ALA A 1 201 ? -11.240 30.806 8.742 1.00 37.47 201 ALA A C 1
ATOM 1439 O O . ALA A 1 201 ? -12.240 31.417 9.112 1.00 37.47 201 ALA A O 1
ATOM 1440 N N . LEU A 1 202 ? -10.731 31.012 7.518 1.00 32.84 202 LEU A N 1
ATOM 1441 C CA . LEU A 1 202 ? -11.266 32.041 6.602 1.00 32.84 202 LEU A CA 1
ATOM 1442 C C . LEU A 1 202 ? -12.037 31.410 5.428 1.00 32.84 202 LEU A C 1
ATOM 1444 O O . LEU A 1 202 ? -11.525 31.187 4.336 1.00 32.84 202 LEU A O 1
ATOM 1448 N N . ARG A 1 203 ? -13.303 31.069 5.695 1.00 46.12 203 ARG A N 1
ATOM 1449 C CA . ARG A 1 203 ? -14.234 30.396 4.773 1.00 46.12 203 ARG A CA 1
ATOM 1450 C C . ARG A 1 203 ? -15.018 31.386 3.904 1.00 46.12 203 ARG A C 1
ATOM 1452 O O . ARG A 1 203 ? -15.801 32.172 4.424 1.00 46.12 203 ARG A O 1
ATOM 1459 N N . GLY A 1 204 ? -14.910 31.224 2.585 1.00 30.20 204 GLY A N 1
ATOM 1460 C CA . GLY A 1 204 ? -15.993 31.472 1.611 1.00 30.20 204 GLY A CA 1
ATOM 1461 C C . GLY A 1 204 ? -16.498 30.176 0.947 1.00 30.20 204 GLY A C 1
ATOM 1462 O O . GLY A 1 204 ? -17.635 30.106 0.497 1.00 30.20 204 GLY A O 1
ATOM 1463 N N . TYR A 1 205 ? -15.679 29.120 0.981 1.00 37.16 205 TYR A N 1
ATOM 1464 C CA . TYR A 1 205 ? -16.086 27.724 0.858 1.00 37.16 205 TYR A CA 1
ATOM 1465 C C . TYR A 1 205 ? -15.846 27.080 2.218 1.00 37.16 205 TYR A C 1
ATOM 1467 O O . TYR A 1 205 ? -14.729 27.076 2.729 1.00 37.16 205 TYR A O 1
ATOM 1475 N N . ALA A 1 206 ? -16.894 26.585 2.853 1.00 39.88 206 ALA A N 1
ATOM 1476 C CA . ALA A 1 206 ? -16.756 25.751 4.034 1.00 39.88 206 ALA A CA 1
ATOM 1477 C C . ALA A 1 206 ? -15.882 24.513 3.726 1.00 39.88 206 ALA A C 1
ATOM 1479 O O . ALA A 1 206 ? -16.186 23.873 2.725 1.00 39.88 206 ALA A O 1
ATOM 1480 N N . PRO A 1 207 ? -14.877 24.103 4.546 1.00 49.97 207 PRO A N 1
ATOM 1481 C CA . PRO A 1 207 ? -14.437 22.717 4.547 1.00 49.97 207 PRO A CA 1
ATOM 1482 C C . PRO A 1 207 ? -15.629 21.854 4.905 1.00 49.97 207 PRO A C 1
ATOM 1484 O O . PRO A 1 207 ? -16.012 21.713 6.067 1.00 49.97 207 PRO A O 1
ATOM 1487 N N . THR A 1 208 ? -16.300 21.387 3.869 1.00 57.41 208 THR A N 1
ATOM 1488 C CA . THR A 1 208 ? -17.258 20.314 3.956 1.00 57.41 208 THR A CA 1
ATOM 1489 C C . THR A 1 208 ? -16.443 19.056 3.785 1.00 57.41 208 THR A C 1
ATOM 1491 O O . THR A 1 208 ? -15.888 18.812 2.715 1.00 57.41 208 THR A O 1
ATOM 1494 N N . MET A 1 209 ? -16.367 18.301 4.871 1.00 73.75 209 MET A N 1
ATOM 1495 C CA . MET A 1 209 ? -15.996 16.897 4.872 1.00 73.75 209 MET A CA 1
ATOM 1496 C C . MET A 1 209 ? -16.607 16.193 3.652 1.00 73.75 209 MET A C 1
ATOM 1498 O O . MET A 1 209 ? -17.772 16.459 3.315 1.00 73.75 209 MET A O 1
ATOM 1502 N N . ASN A 1 210 ? -15.840 15.337 2.973 1.00 76.31 210 ASN A N 1
ATOM 1503 C CA . ASN A 1 210 ? -16.341 14.689 1.762 1.00 76.31 210 ASN A CA 1
ATOM 1504 C C . ASN A 1 210 ? -17.529 13.755 2.096 1.00 76.31 210 ASN A C 1
ATOM 1506 O O . ASN A 1 210 ? -17.831 13.485 3.261 1.00 76.31 210 ASN A O 1
ATOM 1510 N N . SER A 1 211 ? -18.258 13.266 1.090 1.00 78.31 211 SER A N 1
ATOM 1511 C CA . SER A 1 211 ? -19.467 12.460 1.327 1.00 78.31 211 SER A CA 1
ATOM 1512 C C . SER A 1 211 ? -19.193 11.153 2.086 1.00 78.31 211 SER A C 1
ATOM 1514 O O . SER A 1 211 ? -20.035 10.732 2.888 1.00 78.31 211 SER A O 1
ATOM 1516 N N . ALA A 1 212 ? -18.030 10.531 1.877 1.00 77.81 212 ALA A N 1
ATOM 1517 C CA . ALA A 1 212 ? -17.631 9.287 2.528 1.00 77.81 212 ALA A CA 1
ATOM 1518 C C . ALA A 1 212 ? -17.254 9.513 3.999 1.00 77.81 212 ALA A C 1
ATOM 1520 O O . ALA A 1 212 ? -17.775 8.835 4.889 1.00 77.81 212 ALA A O 1
ATOM 1521 N N . GLU A 1 213 ? -16.421 10.513 4.270 1.00 83.69 213 GLU A N 1
ATOM 1522 C CA . GLU A 1 213 ? -16.075 10.956 5.617 1.00 83.69 213 GLU A CA 1
ATOM 1523 C C . GLU A 1 213 ? -17.327 11.421 6.380 1.00 83.69 213 GLU A C 1
ATOM 1525 O O . GLU A 1 213 ? -17.561 10.990 7.508 1.00 83.69 213 GLU A O 1
ATOM 1530 N N . LYS A 1 214 ? -18.207 12.216 5.750 1.00 85.25 214 LYS A N 1
ATOM 1531 C CA . LYS A 1 214 ? -19.450 12.718 6.364 1.00 85.25 214 LYS A CA 1
ATOM 1532 C C . LYS A 1 214 ? -20.392 11.587 6.744 1.00 85.25 214 LYS A C 1
ATOM 1534 O O . LYS A 1 214 ? -21.000 11.603 7.815 1.00 85.25 214 LYS A O 1
ATOM 1539 N N . SER A 1 215 ? -20.504 10.583 5.881 1.00 83.81 215 SER A N 1
ATOM 1540 C CA . SER A 1 215 ? -21.316 9.396 6.154 1.00 83.81 215 SER A CA 1
ATOM 1541 C C . SER A 1 215 ? -20.789 8.585 7.339 1.00 83.81 215 SER A C 1
ATOM 1543 O O . SER A 1 215 ? -21.580 7.913 8.003 1.00 83.81 215 SER A O 1
ATOM 1545 N N . PHE A 1 216 ? -19.489 8.681 7.626 1.00 85.38 216 PHE A N 1
ATOM 1546 C CA . PHE A 1 216 ? -18.835 8.029 8.755 1.00 85.38 216 PHE A CA 1
ATOM 1547 C C . PHE A 1 216 ? -18.907 8.869 10.043 1.00 85.38 216 PHE A C 1
ATOM 1549 O O . PHE A 1 216 ? -19.372 8.378 11.069 1.00 85.38 216 PHE A O 1
ATOM 1556 N N . CYS A 1 217 ? -18.520 10.145 9.994 1.00 88.56 217 CYS A N 1
ATOM 1557 C CA . CYS A 1 217 ? -18.406 11.018 11.166 1.00 88.56 217 CYS A CA 1
ATOM 1558 C C . CYS A 1 217 ? -19.734 11.571 11.689 1.00 88.56 217 CYS A C 1
ATOM 1560 O O . CYS A 1 217 ? -19.767 12.123 12.790 1.00 88.56 217 CYS A O 1
ATOM 1562 N N . LYS A 1 218 ? -20.840 11.400 10.952 1.00 89.00 218 LYS A N 1
ATOM 1563 C CA . LYS A 1 218 ? -22.175 11.752 11.458 1.00 89.00 218 LYS A CA 1
ATOM 1564 C C . LYS A 1 218 ? -22.584 10.947 12.694 1.00 89.00 218 LYS A C 1
ATOM 1566 O O . LYS A 1 218 ? -23.488 11.371 13.400 1.00 89.00 218 LYS A O 1
ATOM 1571 N N . TRP A 1 219 ? -21.951 9.805 12.957 1.00 86.88 219 TRP A N 1
ATOM 1572 C CA . TRP A 1 219 ? -22.274 8.939 14.090 1.00 86.88 219 TRP A CA 1
ATOM 1573 C C . TRP A 1 219 ? -21.429 9.299 15.325 1.00 86.88 219 TRP A C 1
ATOM 1575 O O . TRP A 1 219 ? -20.198 9.256 15.228 1.00 86.88 219 TRP A O 1
ATOM 1585 N N . PRO A 1 220 ? -22.041 9.627 16.483 1.00 87.88 220 PRO A N 1
ATOM 1586 C CA . PRO A 1 220 ? -21.315 9.963 17.714 1.00 87.88 220 PRO A CA 1
ATOM 1587 C C . PRO A 1 220 ? -20.256 8.938 18.144 1.00 87.88 220 PRO A C 1
ATOM 1589 O O . PRO A 1 220 ? -19.152 9.310 18.546 1.00 87.88 220 PRO A O 1
ATOM 1592 N N . SER A 1 221 ? -20.529 7.648 17.957 1.00 82.44 221 SER A N 1
ATOM 1593 C CA . SER A 1 221 ? -19.619 6.525 18.203 1.00 82.44 221 SER A CA 1
ATOM 1594 C C . SER A 1 221 ? -18.324 6.579 17.382 1.00 82.44 221 SER A C 1
ATOM 1596 O O . SER A 1 221 ? -17.363 5.869 17.684 1.00 82.44 221 SER A O 1
ATOM 1598 N N . ARG A 1 222 ? -18.263 7.431 16.351 1.00 85.62 222 ARG A N 1
ATOM 1599 C CA . ARG A 1 222 ? -17.103 7.624 15.468 1.00 85.62 222 ARG A CA 1
ATOM 1600 C C . ARG A 1 222 ? -16.342 8.915 15.730 1.00 85.62 222 ARG A C 1
ATOM 1602 O O . ARG A 1 222 ? -15.253 9.085 15.189 1.00 85.62 222 ARG A O 1
ATOM 1609 N N . TRP A 1 223 ? -16.848 9.809 16.579 1.00 87.75 223 TRP A N 1
ATOM 1610 C CA . TRP A 1 223 ? -16.233 11.123 16.794 1.00 87.75 223 TRP A CA 1
ATOM 1611 C C . TRP A 1 223 ? -14.810 11.054 17.334 1.00 87.75 223 TRP A C 1
ATOM 1613 O O . TRP A 1 223 ? -13.996 11.892 16.962 1.00 87.75 223 TRP A O 1
ATOM 1623 N N . ALA A 1 224 ? -14.479 10.052 18.153 1.00 85.69 224 ALA A N 1
ATOM 1624 C CA . ALA A 1 224 ? -13.106 9.852 18.612 1.00 85.69 224 ALA A CA 1
ATOM 1625 C C . ALA A 1 224 ? -12.151 9.611 17.430 1.00 85.69 224 ALA A C 1
ATOM 1627 O O . ALA A 1 224 ? -11.120 10.266 17.331 1.00 85.69 224 ALA A O 1
ATOM 1628 N N . ILE A 1 225 ? -12.538 8.745 16.489 1.00 88.62 225 ILE A N 1
ATOM 1629 C CA . ILE A 1 225 ? -11.760 8.453 15.276 1.00 88.62 225 ILE A CA 1
ATOM 1630 C C . ILE A 1 225 ? -11.645 9.709 14.408 1.00 88.62 225 ILE A C 1
ATOM 1632 O O . ILE A 1 225 ? -10.547 10.074 14.003 1.00 88.62 225 ILE A O 1
ATOM 1636 N N . CYS A 1 226 ? -12.761 10.398 14.159 1.00 89.62 226 CYS A N 1
ATOM 1637 C CA . CYS A 1 226 ? -12.779 11.592 13.311 1.00 89.62 226 CYS A CA 1
ATOM 1638 C C . CYS A 1 226 ? -11.957 12.744 13.900 1.00 89.62 226 CYS A C 1
ATOM 1640 O O . CYS A 1 226 ? -11.241 13.431 13.176 1.00 89.62 226 CYS A O 1
ATOM 1642 N N . LYS A 1 227 ? -12.011 12.925 15.224 1.00 88.81 227 LYS A N 1
ATOM 1643 C CA . LYS A 1 227 ? -11.181 13.899 15.931 1.00 88.81 227 LYS A CA 1
ATOM 1644 C C . LYS A 1 227 ? -9.698 13.548 15.817 1.00 88.81 227 LYS A C 1
ATOM 1646 O O . LYS A 1 227 ? -8.904 14.427 15.510 1.00 88.81 227 LYS A O 1
ATOM 1651 N N . GLU A 1 228 ? -9.322 12.290 16.047 1.00 91.94 228 GLU A N 1
ATOM 1652 C CA . GLU A 1 228 ? -7.920 11.866 15.931 1.00 91.94 228 GLU A CA 1
ATOM 1653 C C . GLU A 1 228 ? -7.402 11.998 14.493 1.00 91.94 228 GLU A C 1
ATOM 1655 O O . GLU A 1 228 ? -6.269 12.433 14.295 1.00 91.94 228 GLU A O 1
ATOM 1660 N N . ALA A 1 229 ? -8.227 11.690 13.488 1.00 91.50 229 ALA A N 1
ATOM 1661 C CA . ALA A 1 229 ? -7.876 11.885 12.085 1.00 91.50 229 ALA A CA 1
ATOM 1662 C C . ALA A 1 229 ? -7.651 13.367 11.745 1.00 91.50 229 ALA A C 1
ATOM 1664 O O . ALA A 1 229 ? -6.656 13.696 11.098 1.00 91.50 229 ALA A O 1
ATOM 1665 N N . TYR A 1 230 ? -8.520 14.259 12.229 1.00 90.75 230 TYR A N 1
ATOM 1666 C CA . TYR A 1 230 ? -8.359 15.706 12.077 1.00 90.75 230 TYR A CA 1
ATOM 1667 C C . TYR A 1 230 ? -7.104 16.232 12.793 1.00 90.75 230 TYR A C 1
ATOM 1669 O O . TYR A 1 230 ? -6.287 16.925 12.194 1.00 90.75 230 TYR A O 1
ATOM 1677 N N . ASP A 1 231 ? -6.891 15.868 14.060 1.00 88.31 231 ASP A N 1
ATOM 1678 C CA . ASP A 1 231 ? -5.719 16.323 14.819 1.00 88.31 231 ASP A CA 1
ATOM 1679 C C . ASP A 1 231 ? -4.413 15.843 14.154 1.00 88.31 231 ASP A C 1
ATOM 1681 O O . ASP A 1 231 ? -3.426 16.580 14.073 1.00 88.31 231 ASP A O 1
ATOM 1685 N N . ALA A 1 232 ? -4.412 14.615 13.627 1.00 91.69 232 ALA A N 1
ATOM 1686 C CA . ALA A 1 232 ? -3.291 14.062 12.880 1.00 91.69 232 ALA A CA 1
ATOM 1687 C C . ALA A 1 232 ? -3.054 14.793 11.548 1.00 91.69 232 ALA A C 1
ATOM 1689 O O . ALA A 1 232 ? -1.896 14.969 11.161 1.00 91.69 232 ALA A O 1
ATOM 1690 N N . SER A 1 233 ? -4.109 15.225 10.846 1.00 89.81 233 SER A N 1
ATOM 1691 C CA . SER A 1 233 ? -3.959 15.924 9.560 1.00 89.81 233 SER A CA 1
ATOM 1692 C C . SER A 1 233 ? -3.346 17.304 9.752 1.00 89.81 233 SER A C 1
ATOM 1694 O O . SER A 1 233 ? -2.450 17.689 9.002 1.00 89.81 233 SER A O 1
ATOM 1696 N N . VAL A 1 234 ? -3.713 17.999 10.832 1.00 86.56 234 VAL A N 1
ATOM 1697 C CA . VAL A 1 234 ? -3.076 19.259 11.235 1.00 86.56 234 VAL A CA 1
ATOM 1698 C C . VAL A 1 234 ? -1.578 19.058 11.495 1.00 86.56 234 VAL A C 1
ATOM 1700 O O . VAL A 1 234 ? -0.759 19.875 11.066 1.00 86.56 234 VAL A O 1
ATOM 1703 N N . ILE A 1 235 ? -1.189 17.964 12.159 1.00 87.81 235 ILE A N 1
ATOM 1704 C CA . ILE A 1 235 ? 0.229 17.637 12.383 1.00 87.81 235 ILE A CA 1
ATOM 1705 C C . ILE A 1 235 ? 0.949 17.385 11.051 1.00 87.81 235 ILE A C 1
ATOM 1707 O O . ILE A 1 235 ? 2.036 17.930 10.846 1.00 87.81 235 ILE A O 1
ATOM 1711 N N . GLY A 1 236 ? 0.345 16.608 10.148 1.00 88.56 236 GLY A N 1
ATOM 1712 C CA . GLY A 1 236 ? 0.925 16.301 8.840 1.00 88.56 236 GLY A CA 1
ATOM 1713 C C . GLY A 1 236 ? 1.101 17.537 7.956 1.00 88.56 236 GLY A C 1
ATOM 1714 O O . GLY A 1 236 ? 2.181 17.758 7.411 1.00 88.56 236 GLY A O 1
ATOM 1715 N N . VAL A 1 237 ? 0.087 18.407 7.889 1.00 84.62 237 VAL A N 1
ATOM 1716 C CA . VAL A 1 237 ? 0.151 19.687 7.159 1.00 84.62 237 VAL A CA 1
ATOM 1717 C C . VAL A 1 237 ? 1.264 20.575 7.709 1.00 84.62 237 VAL A C 1
ATOM 1719 O O . VAL A 1 237 ? 2.076 21.096 6.947 1.00 84.62 237 VAL A O 1
ATOM 1722 N N . ASN A 1 238 ? 1.356 20.721 9.033 1.00 85.62 238 ASN A N 1
ATOM 1723 C CA . ASN A 1 238 ? 2.399 21.542 9.649 1.00 85.62 238 ASN A CA 1
ATOM 1724 C C . ASN A 1 238 ? 3.807 20.984 9.390 1.00 85.62 238 ASN A C 1
ATOM 1726 O O . ASN A 1 238 ? 4.739 21.756 9.157 1.00 85.62 238 ASN A O 1
ATOM 1730 N N . ALA A 1 239 ? 3.969 19.657 9.406 1.00 85.56 239 ALA A N 1
ATOM 1731 C CA . ALA A 1 239 ? 5.233 19.011 9.069 1.00 85.56 239 ALA A CA 1
ATOM 1732 C C . ALA A 1 239 ? 5.611 19.264 7.601 1.00 85.56 239 ALA A C 1
ATOM 1734 O O . ALA A 1 239 ? 6.729 19.690 7.325 1.00 85.56 239 ALA A O 1
ATOM 1735 N N . ALA A 1 240 ? 4.675 19.076 6.672 1.00 85.25 240 ALA A N 1
ATOM 1736 C CA . ALA A 1 240 ? 4.901 19.294 5.246 1.00 85.25 240 ALA A CA 1
ATOM 1737 C C . ALA A 1 240 ? 5.189 20.760 4.897 1.00 85.25 240 ALA A C 1
ATOM 1739 O O . ALA A 1 240 ? 6.082 21.051 4.102 1.00 85.25 240 ALA A O 1
ATOM 1740 N N . ASN A 1 241 ? 4.490 21.702 5.530 1.00 84.06 241 ASN A N 1
ATOM 1741 C CA . ASN A 1 241 ? 4.739 23.129 5.339 1.00 84.06 241 ASN A CA 1
ATOM 1742 C C . ASN A 1 241 ? 6.138 23.535 5.793 1.00 84.06 241 ASN A C 1
ATOM 1744 O O . ASN A 1 241 ? 6.757 24.373 5.144 1.00 84.06 241 ASN A O 1
ATOM 1748 N N . LYS A 1 242 ? 6.660 22.920 6.860 1.00 84.12 242 LYS A N 1
ATOM 1749 C CA . LYS A 1 242 ? 8.036 23.151 7.303 1.00 84.12 242 LYS A CA 1
ATOM 1750 C C . LYS A 1 242 ? 9.054 22.679 6.260 1.00 84.12 242 LYS A C 1
ATOM 1752 O O . LYS A 1 242 ? 9.997 23.410 5.975 1.00 84.12 242 LYS A O 1
ATOM 1757 N N . GLU A 1 243 ? 8.841 21.510 5.659 1.00 83.19 243 GLU A N 1
ATOM 1758 C CA . GLU A 1 243 ? 9.757 20.977 4.640 1.00 83.19 243 GLU A CA 1
ATOM 1759 C C . GLU A 1 243 ? 9.705 21.737 3.305 1.00 83.19 243 GLU A C 1
ATOM 1761 O O . GLU A 1 243 ? 10.695 21.743 2.576 1.00 83.19 243 GLU A O 1
ATOM 1766 N N . GLY A 1 244 ? 8.595 22.425 3.013 1.00 75.88 244 GLY A N 1
ATOM 1767 C CA . GLY A 1 244 ? 8.444 23.278 1.827 1.00 75.88 244 GLY A CA 1
ATOM 1768 C C . GLY A 1 244 ? 9.044 24.690 1.946 1.00 75.88 244 GLY A C 1
ATOM 1769 O O . GLY A 1 244 ? 9.093 25.420 0.953 1.00 75.88 244 GLY A O 1
ATOM 1770 N N . GLN A 1 245 ? 9.488 25.113 3.137 1.00 78.69 245 GLN A N 1
ATOM 1771 C CA . GLN A 1 245 ? 10.119 26.425 3.350 1.00 78.69 245 GLN A CA 1
ATOM 1772 C C . GLN A 1 245 ? 11.522 26.497 2.729 1.00 78.69 245 GLN A C 1
ATOM 1774 O O . GLN A 1 245 ? 12.164 25.479 2.501 1.00 78.69 245 GLN A O 1
ATOM 1779 N N . ALA A 1 246 ? 12.046 27.712 2.521 1.00 69.88 246 ALA A N 1
ATOM 1780 C CA . ALA A 1 246 ? 13.357 27.947 1.897 1.00 69.88 246 ALA A CA 1
ATOM 1781 C C . ALA A 1 246 ? 14.544 27.221 2.572 1.00 69.88 246 ALA A C 1
ATOM 1783 O O . ALA A 1 246 ? 15.569 27.016 1.931 1.00 69.88 246 ALA A O 1
ATOM 1784 N N . GLY A 1 247 ? 14.414 26.845 3.849 1.00 73.06 247 GLY A N 1
ATOM 1785 C CA . GLY A 1 247 ? 15.414 26.069 4.593 1.00 73.06 247 GLY A CA 1
ATOM 1786 C C . GLY A 1 247 ? 15.048 24.600 4.841 1.00 73.06 247 GLY A C 1
ATOM 1787 O O . GLY A 1 247 ? 15.745 23.946 5.611 1.00 73.06 247 GLY A O 1
ATOM 1788 N N . GLY A 1 248 ? 13.943 24.105 4.274 1.00 79.44 248 GLY A N 1
ATOM 1789 C CA . GLY A 1 248 ? 13.496 22.715 4.404 1.00 79.44 248 GLY A CA 1
ATOM 1790 C C . GLY A 1 248 ? 14.191 21.771 3.423 1.00 79.44 248 GLY A C 1
ATOM 1791 O O . GLY A 1 248 ? 15.006 22.196 2.602 1.00 79.44 248 GLY A O 1
ATOM 1792 N N . MET A 1 249 ? 13.870 20.475 3.496 1.00 77.75 249 MET A N 1
ATOM 1793 C CA . MET A 1 249 ? 14.469 19.471 2.608 1.00 77.75 249 MET A CA 1
ATOM 1794 C C . MET A 1 249 ? 14.075 19.657 1.131 1.00 77.75 249 MET A C 1
ATOM 1796 O O . MET A 1 249 ? 14.846 19.285 0.243 1.00 77.75 249 MET A O 1
ATOM 1800 N N . TRP A 1 250 ? 12.907 20.251 0.858 1.00 76.69 250 TRP A N 1
ATOM 1801 C CA . TRP A 1 250 ? 12.399 20.506 -0.495 1.00 76.69 250 TRP A CA 1
ATOM 1802 C C . TRP A 1 250 ? 11.941 21.967 -0.639 1.00 76.69 250 TRP A C 1
ATOM 1804 O O . TRP A 1 250 ? 10.741 22.250 -0.710 1.00 76.69 250 TRP A O 1
ATOM 1814 N N . PRO A 1 251 ? 12.884 22.925 -0.678 1.00 72.44 251 PRO A N 1
ATOM 1815 C CA . PRO A 1 251 ? 12.547 24.340 -0.663 1.00 72.44 251 PRO A CA 1
ATOM 1816 C C . PRO A 1 251 ? 11.752 24.731 -1.912 1.00 72.44 251 PRO A C 1
ATOM 1818 O O . PRO A 1 251 ? 12.166 24.461 -3.038 1.00 72.44 251 PRO A O 1
ATOM 1821 N N . GLY A 1 252 ? 10.606 25.386 -1.714 1.00 64.69 252 GLY A N 1
ATOM 1822 C CA . GLY A 1 252 ? 9.762 25.860 -2.814 1.00 64.69 252 GLY A CA 1
ATOM 1823 C C . GLY A 1 252 ? 8.946 24.771 -3.519 1.00 64.69 252 GLY A C 1
ATOM 1824 O O . GLY A 1 252 ? 8.355 25.055 -4.559 1.00 64.69 252 GLY A O 1
ATOM 1825 N N . SER A 1 253 ? 8.881 23.545 -2.981 1.00 65.06 253 SER A N 1
ATOM 1826 C CA . SER A 1 253 ? 7.998 22.501 -3.514 1.00 65.06 253 SER A CA 1
ATOM 1827 C C . SER A 1 253 ? 6.532 22.954 -3.457 1.00 65.06 253 SER A C 1
ATOM 1829 O O . SER A 1 253 ? 6.035 23.285 -2.374 1.00 65.06 253 SER A O 1
ATOM 1831 N N . SER A 1 254 ? 5.841 22.956 -4.601 1.00 58.12 254 SER A N 1
ATOM 1832 C CA . SER A 1 254 ? 4.414 23.283 -4.687 1.00 58.12 254 SER A CA 1
ATOM 1833 C C . SER A 1 254 ? 3.549 22.249 -3.957 1.00 58.12 254 SER A C 1
ATOM 1835 O O . SER A 1 254 ? 3.889 21.065 -3.897 1.00 58.12 254 SER A O 1
ATOM 1837 N N . GLY A 1 255 ? 2.435 22.714 -3.385 1.00 65.94 255 GLY A N 1
ATOM 1838 C CA . GLY A 1 255 ? 1.419 21.872 -2.755 1.00 65.94 255 GLY A CA 1
ATOM 1839 C C . GLY A 1 255 ? 0.547 21.122 -3.767 1.00 65.94 255 GLY A C 1
ATOM 1840 O O . GLY A 1 255 ? 0.346 21.599 -4.884 1.00 65.94 255 GLY A O 1
ATOM 1841 N N . ASN A 1 256 ? 0.020 19.983 -3.302 1.00 60.25 256 ASN A N 1
ATOM 1842 C CA . ASN A 1 256 ? -0.820 18.984 -3.977 1.00 60.25 256 ASN A CA 1
ATOM 1843 C C . ASN A 1 256 ? -0.091 18.201 -5.085 1.00 60.25 256 ASN A C 1
ATOM 1845 O O . ASN A 1 256 ? 0.466 18.766 -6.022 1.00 60.25 256 ASN A O 1
ATOM 1849 N N . GLY A 1 257 ? -0.052 16.876 -4.949 1.00 58.22 257 GLY A N 1
ATOM 1850 C CA . GLY A 1 257 ? 0.603 15.940 -5.864 1.00 58.22 257 GLY A CA 1
ATOM 1851 C C . GLY A 1 257 ? 2.133 15.852 -5.765 1.00 58.22 257 GLY A C 1
ATOM 1852 O O . GLY A 1 257 ? 2.720 14.902 -6.252 1.00 58.22 257 GLY A O 1
ATOM 1853 N N . GLY A 1 258 ? 2.830 16.799 -5.136 1.00 74.69 258 GLY A N 1
ATOM 1854 C CA . GLY A 1 258 ? 4.299 16.761 -5.025 1.00 74.69 258 GLY A CA 1
ATOM 1855 C C . GLY A 1 258 ? 4.837 15.986 -3.812 1.00 74.69 258 GLY A C 1
ATOM 1856 O O . GLY A 1 258 ? 4.086 15.504 -2.969 1.00 74.69 258 GLY A O 1
ATOM 1857 N N . ARG A 1 259 ? 6.168 15.970 -3.632 1.00 80.19 259 ARG A N 1
ATOM 1858 C CA . ARG A 1 259 ? 6.836 15.383 -2.438 1.00 80.19 259 ARG A CA 1
ATOM 1859 C C . ARG A 1 259 ? 6.310 15.897 -1.109 1.00 80.19 259 ARG A C 1
ATOM 1861 O O . ARG A 1 259 ? 6.251 15.159 -0.131 1.00 80.19 259 ARG A O 1
ATOM 1868 N N . LYS A 1 260 ? 5.934 17.173 -1.075 1.00 83.81 260 LYS A N 1
ATOM 1869 C CA . LYS A 1 260 ? 5.317 17.797 0.091 1.00 83.81 260 LYS A CA 1
ATOM 1870 C C . LYS A 1 260 ? 3.996 17.124 0.459 1.00 83.81 260 LYS A C 1
ATOM 1872 O O . LYS A 1 260 ? 3.736 16.900 1.637 1.00 83.81 260 LYS A O 1
ATOM 1877 N N . ASP A 1 261 ? 3.194 16.798 -0.546 1.00 82.69 261 ASP A N 1
ATOM 1878 C CA . ASP A 1 261 ? 1.909 16.131 -0.387 1.00 82.69 261 ASP A CA 1
ATOM 1879 C C . ASP A 1 261 ? 2.106 14.675 0.039 1.00 82.69 261 ASP A C 1
ATOM 1881 O O . ASP A 1 261 ? 1.635 14.266 1.096 1.00 82.69 261 ASP A O 1
ATOM 1885 N N . ALA A 1 262 ? 2.978 13.952 -0.665 1.00 86.00 262 ALA A N 1
ATOM 1886 C CA . ALA A 1 262 ? 3.433 12.618 -0.280 1.00 86.00 262 ALA A CA 1
ATOM 1887 C C . ALA A 1 262 ? 3.867 12.558 1.197 1.00 86.00 262 ALA A C 1
ATOM 1889 O O . ALA A 1 262 ? 3.470 11.681 1.968 1.00 86.00 262 ALA A O 1
ATOM 1890 N N . TYR A 1 263 ? 4.638 13.550 1.637 1.00 89.25 263 TYR A N 1
ATOM 1891 C CA . TYR A 1 263 ? 5.076 13.663 3.019 1.00 89.25 263 TYR A CA 1
ATOM 1892 C C . TYR A 1 263 ? 3.955 14.016 4.001 1.00 89.25 263 TYR A C 1
ATOM 1894 O O . TYR A 1 263 ? 3.918 13.449 5.099 1.00 89.25 263 TYR A O 1
ATOM 1902 N N . ARG A 1 264 ? 3.003 14.878 3.619 1.00 90.06 264 ARG A N 1
ATOM 1903 C CA . ARG A 1 264 ? 1.772 15.119 4.391 1.00 90.06 264 ARG A CA 1
ATOM 1904 C C . ARG A 1 264 ? 1.016 13.810 4.613 1.00 90.06 264 ARG A C 1
ATOM 1906 O O . ARG A 1 264 ? 0.694 13.499 5.755 1.00 90.06 264 ARG A O 1
ATOM 1913 N N . HIS A 1 265 ? 0.787 13.033 3.559 1.00 89.81 265 HIS A N 1
ATOM 1914 C CA . HIS A 1 265 ? 0.052 11.766 3.604 1.00 89.81 265 HIS A CA 1
ATOM 1915 C C . HIS A 1 265 ? 0.740 10.725 4.493 1.00 89.81 265 HIS A C 1
ATOM 1917 O O . HIS A 1 265 ? 0.105 10.135 5.375 1.00 89.81 265 HIS A O 1
ATOM 1923 N N . CYS A 1 266 ? 2.062 10.579 4.360 1.00 91.88 266 CYS A N 1
ATOM 1924 C CA . CYS A 1 266 ? 2.846 9.697 5.222 1.00 91.88 266 CYS A CA 1
ATOM 1925 C C . CYS A 1 266 ? 2.797 10.126 6.695 1.00 91.88 266 CYS A C 1
ATOM 1927 O O . CYS A 1 266 ? 2.497 9.321 7.578 1.00 91.88 266 CYS A O 1
ATOM 1929 N N . THR A 1 267 ? 3.044 11.402 6.989 1.00 93.44 267 THR A N 1
ATOM 1930 C CA . THR A 1 267 ? 3.050 11.885 8.379 1.00 93.44 267 THR A CA 1
ATOM 1931 C C . THR A 1 267 ? 1.660 11.823 9.007 1.00 93.44 267 THR A C 1
ATOM 1933 O O . THR A 1 267 ? 1.528 11.366 10.143 1.00 93.44 267 THR A O 1
ATOM 1936 N N . TRP A 1 268 ? 0.617 12.188 8.262 1.00 94.12 268 TRP A N 1
ATOM 1937 C CA . TRP A 1 268 ? -0.770 12.084 8.700 1.00 94.12 268 TRP A CA 1
ATOM 1938 C C . TRP A 1 268 ? -1.140 10.644 9.069 1.00 94.12 268 TRP A C 1
ATOM 1940 O O . TRP A 1 268 ? -1.557 10.379 10.200 1.00 94.12 268 TRP A O 1
ATOM 1950 N N . ASN A 1 269 ? -0.912 9.694 8.159 1.00 93.56 269 ASN A N 1
ATOM 1951 C CA . ASN A 1 269 ? -1.224 8.289 8.403 1.00 93.56 269 ASN A CA 1
ATOM 1952 C C . ASN A 1 269 ? -0.367 7.667 9.509 1.00 93.56 269 ASN A C 1
ATOM 1954 O O . ASN A 1 269 ? -0.854 6.803 10.237 1.00 93.56 269 ASN A O 1
ATOM 1958 N N . GLY A 1 270 ? 0.877 8.114 9.682 1.00 94.69 270 GLY A N 1
ATOM 1959 C CA . GLY A 1 270 ? 1.723 7.652 10.779 1.00 94.69 270 GLY A CA 1
ATOM 1960 C C . GLY A 1 270 ? 1.253 8.124 12.142 1.00 94.69 270 GLY A C 1
ATOM 1961 O O . GLY A 1 270 ? 1.170 7.329 13.076 1.00 94.69 270 GLY A O 1
ATOM 1962 N N . VAL A 1 271 ? 0.844 9.385 12.259 1.00 95.38 271 VAL A N 1
ATOM 1963 C CA . VAL A 1 271 ? 0.267 9.898 13.507 1.00 95.38 271 VAL A CA 1
ATOM 1964 C C . VAL A 1 271 ? -1.067 9.214 13.809 1.00 95.38 271 VAL A C 1
ATOM 1966 O O . VAL A 1 271 ? -1.311 8.814 14.949 1.00 95.38 271 VAL A O 1
ATOM 1969 N N . MET A 1 272 ? -1.904 9.010 12.789 1.00 94.06 272 MET A N 1
ATOM 1970 C CA . MET A 1 272 ? -3.143 8.247 12.919 1.00 94.06 272 MET A CA 1
ATOM 1971 C C . MET A 1 272 ? -2.880 6.813 13.401 1.00 94.06 272 MET A C 1
ATOM 1973 O O . MET A 1 272 ? -3.460 6.382 14.396 1.00 94.06 272 MET A O 1
ATOM 1977 N N . ALA A 1 273 ? -1.981 6.076 12.750 1.00 89.12 273 ALA A N 1
ATOM 1978 C CA . ALA A 1 273 ? -1.701 4.686 13.100 1.00 89.12 273 ALA A CA 1
ATOM 1979 C C . ALA A 1 273 ? -1.079 4.536 14.493 1.00 89.12 273 ALA A C 1
ATOM 1981 O O . ALA A 1 273 ? -1.429 3.615 15.228 1.00 89.12 273 ALA A O 1
ATOM 1982 N N . LEU A 1 274 ? -0.236 5.482 14.902 1.00 90.69 274 LEU A N 1
ATOM 1983 C CA . LEU A 1 274 ? 0.287 5.544 16.263 1.00 90.69 274 LEU A CA 1
ATOM 1984 C C . LEU A 1 274 ? -0.847 5.627 17.301 1.00 90.69 274 LEU A C 1
ATOM 1986 O O . LEU A 1 274 ? -0.860 4.889 18.289 1.00 90.69 274 LEU A O 1
ATOM 1990 N N . LYS A 1 275 ? -1.828 6.505 17.066 1.00 90.44 275 LYS A N 1
ATOM 1991 C CA . LYS A 1 275 ? -2.905 6.821 18.019 1.00 90.44 275 LYS A CA 1
ATOM 1992 C C . LYS A 1 275 ? -4.033 5.794 18.031 1.00 90.44 275 LYS A C 1
ATOM 1994 O O . LYS A 1 275 ? -4.451 5.359 19.105 1.00 90.44 275 LYS A O 1
ATOM 1999 N N . MET A 1 276 ? -4.494 5.371 16.858 1.00 87.38 276 MET A N 1
ATOM 2000 C CA . MET A 1 276 ? -5.681 4.521 16.703 1.00 87.38 276 MET A CA 1
ATOM 2001 C C . MET A 1 276 ? -5.418 3.183 15.996 1.00 87.38 276 MET A C 1
ATOM 2003 O O . MET A 1 276 ? -6.362 2.443 15.718 1.00 87.38 276 MET A O 1
ATOM 2007 N N . GLY A 1 277 ? -4.152 2.843 15.747 1.00 81.62 277 GLY A N 1
ATOM 2008 C CA . GLY A 1 277 ? -3.749 1.641 15.018 1.00 81.62 277 GLY A CA 1
ATOM 2009 C C . GLY A 1 277 ? -3.840 1.827 13.502 1.00 81.62 277 GLY A C 1
ATOM 2010 O O . GLY A 1 277 ? -4.703 2.552 12.997 1.00 81.62 277 GLY A O 1
ATOM 2011 N N . ALA A 1 278 ? -2.960 1.154 12.757 1.00 76.81 278 ALA A N 1
ATOM 2012 C CA . ALA A 1 278 ? -2.900 1.225 11.293 1.00 76.81 278 ALA A CA 1
ATOM 2013 C C . ALA A 1 278 ? -4.237 0.882 10.631 1.00 76.81 278 ALA A C 1
ATOM 2015 O O . ALA A 1 278 ? -4.614 1.498 9.640 1.00 76.81 278 ALA A O 1
ATOM 2016 N N . LYS A 1 279 ? -4.991 -0.050 11.209 1.00 73.75 279 LYS A N 1
ATOM 2017 C CA . LYS A 1 279 ? -6.292 -0.473 10.690 1.00 73.75 279 LYS A CA 1
ATOM 2018 C C . LYS A 1 279 ? -7.335 0.646 10.709 1.00 73.75 279 LYS A C 1
ATOM 2020 O O . LYS A 1 279 ? -7.945 0.946 9.685 1.00 73.75 279 LYS A O 1
ATOM 2025 N N . THR A 1 280 ? -7.518 1.290 11.862 1.00 77.38 280 THR A N 1
ATOM 2026 C CA . THR A 1 280 ? -8.457 2.414 12.010 1.00 77.38 280 THR A CA 1
ATOM 2027 C C . THR A 1 280 ? -8.010 3.605 11.164 1.00 77.38 280 THR A C 1
ATOM 2029 O O . THR A 1 280 ? -8.836 4.239 10.510 1.00 77.38 280 THR A O 1
ATOM 2032 N N . ALA A 1 281 ? -6.696 3.854 11.115 1.00 88.00 281 ALA A N 1
ATOM 2033 C CA . ALA A 1 281 ? -6.095 4.870 10.259 1.00 88.00 281 ALA A CA 1
ATOM 2034 C C . ALA A 1 281 ? -6.389 4.644 8.779 1.00 88.00 281 ALA A C 1
ATOM 2036 O O . ALA A 1 281 ? -6.818 5.578 8.109 1.00 88.00 281 ALA A O 1
ATOM 2037 N N . LYS A 1 282 ? -6.237 3.408 8.289 1.00 80.88 282 LYS A N 1
ATOM 2038 C CA . LYS A 1 282 ? -6.556 3.066 6.904 1.00 80.88 282 LYS A CA 1
ATOM 2039 C C . LYS A 1 282 ? -8.015 3.363 6.591 1.00 80.88 282 LYS A C 1
ATOM 2041 O O . LYS A 1 282 ? -8.301 4.064 5.634 1.00 80.88 282 LYS A O 1
ATOM 2046 N N . GLY A 1 283 ? -8.928 2.867 7.426 1.00 75.12 283 GLY A N 1
ATOM 2047 C CA . GLY A 1 283 ? -10.356 3.036 7.181 1.00 75.12 283 GLY A CA 1
ATOM 2048 C C . GLY A 1 283 ? -10.766 4.506 7.068 1.00 75.12 283 GLY A C 1
ATOM 2049 O O . GLY A 1 283 ? -11.639 4.831 6.264 1.00 75.12 283 GLY A O 1
ATOM 2050 N N . PHE A 1 284 ? -10.159 5.398 7.852 1.00 86.00 284 PHE A N 1
ATOM 2051 C CA . PHE A 1 284 ? -10.398 6.829 7.691 1.00 86.00 284 PHE A CA 1
ATOM 2052 C C . PHE A 1 284 ? -9.707 7.384 6.437 1.00 86.00 284 PHE A C 1
ATOM 2054 O O . PHE A 1 284 ? -10.367 8.046 5.641 1.00 86.00 284 PHE A O 1
ATOM 2061 N N . ALA A 1 285 ? -8.418 7.087 6.237 1.00 86.44 285 ALA A N 1
ATOM 2062 C CA . ALA A 1 285 ? -7.646 7.569 5.092 1.00 86.44 285 ALA A CA 1
ATOM 2063 C C . ALA A 1 285 ? -8.310 7.196 3.759 1.00 86.44 285 ALA A C 1
ATOM 2065 O O . ALA A 1 285 ? -8.545 8.072 2.945 1.00 86.44 285 ALA A O 1
ATOM 2066 N N . ASP A 1 286 ? -8.747 5.949 3.573 1.00 79.69 286 ASP A N 1
ATOM 2067 C CA . ASP A 1 286 ? -9.435 5.530 2.346 1.00 79.69 286 ASP A CA 1
ATOM 2068 C C . ASP A 1 286 ? -10.695 6.356 2.067 1.00 79.69 286 ASP A C 1
ATOM 2070 O O . ASP A 1 286 ? -11.001 6.642 0.916 1.00 79.69 286 ASP A O 1
ATOM 2074 N N . ARG A 1 287 ? -11.445 6.738 3.112 1.00 82.19 287 ARG A N 1
ATOM 2075 C CA . ARG A 1 287 ? -12.631 7.597 2.962 1.00 82.19 287 ARG A CA 1
ATOM 2076 C C . ARG A 1 287 ? -12.244 9.007 2.539 1.00 82.19 287 ARG A C 1
ATOM 2078 O O . ARG A 1 287 ? -13.005 9.625 1.801 1.00 82.19 287 ARG A O 1
ATOM 2085 N N . HIS A 1 288 ? -11.097 9.505 2.990 1.00 83.75 288 HIS A N 1
ATOM 2086 C CA . HIS A 1 288 ? -10.557 10.791 2.561 1.00 83.75 288 HIS A CA 1
ATOM 2087 C C . HIS A 1 288 ? -10.225 10.787 1.067 1.00 83.75 288 HIS A C 1
ATOM 2089 O O . HIS A 1 288 ? -10.678 11.673 0.344 1.00 83.75 288 HIS A O 1
ATOM 2095 N N . GLU A 1 289 ? -9.582 9.713 0.599 1.00 76.44 289 GLU A N 1
ATOM 2096 C CA . GLU A 1 289 ? -9.214 9.529 -0.810 1.00 76.44 289 GLU A CA 1
ATOM 2097 C C . GLU A 1 289 ? -10.434 9.440 -1.750 1.00 76.44 289 GLU A C 1
ATOM 2099 O O . GLU A 1 289 ? -10.315 9.677 -2.945 1.00 76.44 289 GLU A O 1
ATOM 2104 N N . LEU A 1 290 ? -11.645 9.166 -1.244 1.00 72.44 290 LEU A N 1
ATOM 2105 C CA . LEU A 1 290 ? -12.889 9.213 -2.037 1.00 72.44 290 LEU A CA 1
ATOM 2106 C C . LEU A 1 290 ? -13.403 10.645 -2.295 1.00 72.44 290 LEU A C 1
ATOM 2108 O O . LEU A 1 290 ? -14.531 10.833 -2.767 1.00 72.44 290 LEU A O 1
ATOM 2112 N N . GLY A 1 291 ? -12.616 11.666 -1.949 1.00 67.25 291 GLY A N 1
ATOM 2113 C CA . GLY A 1 291 ? -12.922 13.064 -2.222 1.00 67.25 291 GLY A CA 1
ATOM 2114 C C . GLY A 1 291 ? -13.111 13.346 -3.722 1.00 67.25 291 GLY A C 1
ATOM 2115 O O . GLY A 1 291 ? -12.459 12.734 -4.567 1.00 67.25 291 GLY A O 1
ATOM 2116 N N . PRO A 1 292 ? -14.011 14.273 -4.101 1.00 66.38 292 PRO A N 1
ATOM 2117 C CA . PRO A 1 292 ? -14.238 14.582 -5.507 1.00 66.38 292 PRO A CA 1
ATOM 2118 C C . PRO A 1 292 ? -13.011 15.260 -6.130 1.00 66.38 292 PRO A C 1
ATOM 2120 O O . PRO A 1 292 ? -12.534 16.277 -5.621 1.00 66.38 292 PRO A O 1
ATOM 2123 N N . LYS A 1 293 ? -12.564 14.762 -7.289 1.00 70.62 293 LYS A N 1
ATOM 2124 C CA . LYS A 1 293 ? -11.561 15.458 -8.106 1.00 70.62 293 LYS A CA 1
ATOM 2125 C C . LYS A 1 293 ? -12.098 16.817 -8.609 1.00 70.62 293 LYS A C 1
ATOM 2127 O O . LYS A 1 293 ? -13.281 16.916 -8.950 1.00 70.62 293 LYS A O 1
ATOM 2132 N N . PRO A 1 294 ? -11.264 17.862 -8.750 1.00 69.06 294 PRO A N 1
ATOM 2133 C CA . PRO A 1 294 ? -11.590 19.114 -9.397 1.00 69.06 294 PRO A CA 1
ATOM 2134 C C . PRO A 1 294 ? -12.094 18.905 -10.826 1.00 69.06 294 PRO A C 1
ATOM 2136 O O . PRO A 1 294 ? -11.606 18.018 -11.539 1.00 69.06 294 PRO A O 1
ATOM 2139 N N . PRO A 1 295 ? -12.998 19.783 -11.294 1.00 70.06 295 PRO A N 1
ATOM 2140 C CA . PRO A 1 295 ? -13.580 19.693 -12.632 1.00 70.06 295 PRO A CA 1
ATOM 2141 C C . PRO A 1 295 ? -12.546 19.642 -13.764 1.00 70.06 295 PRO A C 1
ATOM 2143 O O . PRO A 1 295 ? -12.782 18.995 -14.779 1.00 70.06 295 PRO A O 1
ATOM 2146 N N . ASN A 1 296 ? -11.391 20.286 -13.573 1.00 77.06 296 ASN A N 1
ATOM 2147 C CA . ASN A 1 296 ? -10.373 20.464 -14.608 1.00 77.06 296 ASN A CA 1
ATOM 2148 C C . ASN A 1 296 ? -9.257 19.404 -14.588 1.00 77.06 296 ASN A C 1
ATOM 2150 O O . ASN A 1 296 ? -8.344 19.497 -15.406 1.00 77.06 296 ASN A O 1
ATOM 2154 N N . MET A 1 297 ? -9.292 18.413 -13.685 1.00 76.19 297 MET A N 1
ATOM 2155 C CA . MET A 1 297 ? -8.290 17.339 -13.686 1.00 76.19 297 MET A CA 1
ATOM 2156 C C . MET A 1 297 ? -8.746 16.140 -14.528 1.00 76.19 297 MET A C 1
ATOM 2158 O O . MET A 1 297 ? -9.890 15.682 -14.423 1.00 76.19 297 MET A O 1
ATOM 2162 N N . SER A 1 298 ? -7.828 15.610 -15.343 1.00 79.75 298 SER A N 1
ATOM 2163 C CA . SER A 1 298 ? -8.037 14.370 -16.091 1.00 79.75 298 SER A CA 1
ATOM 2164 C C . SER A 1 298 ? -8.149 13.161 -15.158 1.00 79.75 298 SER A C 1
ATOM 2166 O O . SER A 1 298 ? -7.613 13.151 -14.052 1.00 79.75 298 SER A O 1
ATOM 2168 N N . GLU A 1 299 ? -8.822 12.113 -15.622 1.00 71.56 299 GLU A N 1
ATOM 2169 C CA . GLU A 1 299 ? -8.959 10.867 -14.862 1.00 71.56 299 GLU A CA 1
ATOM 2170 C C . GLU A 1 299 ? -7.600 10.200 -14.596 1.00 71.56 299 GLU A C 1
ATOM 2172 O O . GLU A 1 299 ? -7.331 9.732 -13.496 1.00 71.56 299 GLU A O 1
ATOM 2177 N N . ALA A 1 300 ? -6.694 10.234 -15.577 1.00 70.00 300 ALA A N 1
ATOM 2178 C CA . ALA A 1 300 ? -5.347 9.688 -15.431 1.00 70.00 300 ALA A CA 1
ATOM 2179 C C . ALA A 1 300 ? -4.526 10.421 -14.356 1.00 70.00 300 ALA A C 1
ATOM 2181 O O . ALA A 1 300 ? -3.797 9.780 -13.598 1.00 70.00 300 ALA A O 1
ATOM 2182 N N . ALA A 1 301 ? -4.657 11.749 -14.272 1.00 74.06 301 ALA A N 1
ATOM 2183 C CA . ALA A 1 301 ? -3.996 12.538 -13.240 1.00 74.06 301 ALA A CA 1
ATOM 2184 C C . ALA A 1 301 ? -4.628 12.290 -11.860 1.00 74.06 301 ALA A C 1
ATOM 2186 O O . ALA A 1 301 ? -3.894 12.087 -10.899 1.00 74.06 301 ALA A O 1
ATOM 2187 N N . ALA A 1 302 ? -5.957 12.176 -11.773 1.00 70.25 302 ALA A N 1
ATOM 2188 C CA . ALA A 1 302 ? -6.638 11.816 -10.528 1.00 70.25 302 ALA A CA 1
ATOM 2189 C C . ALA A 1 302 ? -6.177 10.449 -9.998 1.00 70.25 302 ALA A C 1
ATOM 2191 O O . ALA A 1 302 ? -5.826 10.307 -8.832 1.00 70.25 302 ALA A O 1
ATOM 2192 N N . GLN A 1 303 ? -6.071 9.454 -10.880 1.00 68.44 303 GLN A N 1
ATOM 2193 C CA . GLN A 1 303 ? -5.538 8.141 -10.522 1.00 68.44 303 GLN A CA 1
ATOM 2194 C C . GLN A 1 303 ? -4.057 8.189 -10.122 1.00 68.44 303 GLN A C 1
ATOM 2196 O O . GLN A 1 303 ? -3.626 7.393 -9.292 1.00 68.44 303 GLN A O 1
ATOM 2201 N N . ALA A 1 304 ? -3.254 9.081 -10.711 1.00 68.94 304 ALA A N 1
ATOM 2202 C CA . ALA A 1 304 ? -1.859 9.265 -10.313 1.00 68.94 304 ALA A CA 1
ATOM 2203 C C . ALA A 1 304 ? -1.731 9.861 -8.906 1.00 68.94 304 ALA A C 1
ATOM 2205 O O . ALA A 1 304 ? -0.913 9.364 -8.134 1.00 68.94 304 ALA A O 1
ATOM 2206 N N . HIS A 1 305 ? -2.574 10.842 -8.568 1.00 74.69 305 HIS A N 1
ATOM 2207 C CA . HIS A 1 305 ? -2.689 11.384 -7.213 1.00 74.69 305 HIS A CA 1
ATOM 2208 C C . HIS A 1 305 ? -3.064 10.291 -6.216 1.00 74.69 305 HIS A C 1
ATOM 2210 O O . HIS A 1 305 ? -2.263 9.987 -5.341 1.00 74.69 305 HIS A O 1
ATOM 2216 N N . HIS A 1 306 ? -4.170 9.576 -6.446 1.00 72.44 306 HIS A N 1
ATOM 2217 C CA . HIS A 1 306 ? -4.582 8.495 -5.549 1.00 72.44 306 HIS A CA 1
ATOM 2218 C C . HIS A 1 306 ? -3.485 7.449 -5.337 1.00 72.44 306 HIS A C 1
ATOM 2220 O O . HIS A 1 306 ? -3.254 7.026 -4.212 1.00 72.44 306 HIS A O 1
ATOM 2226 N N . ARG A 1 307 ? -2.758 7.036 -6.386 1.00 70.31 307 ARG A N 1
ATOM 2227 C CA . ARG A 1 307 ? -1.632 6.097 -6.220 1.00 70.31 307 ARG A CA 1
ATOM 2228 C C . ARG A 1 307 ? -0.542 6.652 -5.304 1.00 70.31 307 ARG A C 1
ATOM 2230 O O . ARG A 1 307 ? 0.005 5.899 -4.502 1.00 70.31 307 ARG A O 1
ATOM 2237 N N . MET A 1 308 ? -0.215 7.935 -5.438 1.00 79.25 308 MET A N 1
ATOM 2238 C CA . MET A 1 308 ? 0.745 8.610 -4.568 1.00 79.25 308 MET A CA 1
ATOM 2239 C C . MET A 1 308 ? 0.216 8.653 -3.129 1.00 79.25 308 MET A C 1
ATOM 2241 O O . MET A 1 308 ? 0.923 8.233 -2.211 1.00 79.25 308 MET A O 1
ATOM 2245 N N . ASP A 1 309 ? -1.036 9.050 -2.933 1.00 81.12 309 ASP A N 1
ATOM 2246 C CA . ASP A 1 309 ? -1.647 9.159 -1.611 1.00 81.12 309 ASP A CA 1
ATOM 2247 C C . ASP A 1 309 ? -1.738 7.791 -0.930 1.00 81.12 309 ASP A C 1
ATOM 2249 O O . ASP A 1 309 ? -1.198 7.617 0.161 1.00 81.12 309 ASP A O 1
ATOM 2253 N N . TYR A 1 310 ? -2.287 6.766 -1.592 1.00 73.50 310 TYR A N 1
ATOM 2254 C CA . TYR A 1 310 ? -2.347 5.394 -1.072 1.00 73.50 310 TYR A CA 1
ATOM 2255 C C . TYR A 1 310 ? -0.964 4.844 -0.711 1.00 73.50 310 TYR A C 1
ATOM 2257 O O . TYR A 1 310 ? -0.784 4.303 0.389 1.00 73.50 310 TYR A O 1
ATOM 2265 N N . TYR A 1 311 ? 0.032 5.034 -1.581 1.00 76.94 311 TYR A N 1
ATOM 2266 C CA . TYR A 1 311 ? 1.402 4.597 -1.323 1.00 76.94 311 TYR A CA 1
ATOM 2267 C C . TYR A 1 311 ? 1.974 5.263 -0.066 1.00 76.94 311 TYR A C 1
ATOM 2269 O O . TYR A 1 311 ? 2.465 4.583 0.839 1.00 76.94 311 TYR A O 1
ATOM 2277 N N . ASN A 1 312 ? 1.887 6.587 0.041 1.00 82.56 312 ASN A N 1
ATOM 2278 C CA . ASN A 1 312 ? 2.475 7.310 1.165 1.00 82.56 312 ASN A CA 1
ATOM 2279 C C . ASN A 1 312 ? 1.677 7.125 2.460 1.00 82.56 312 ASN A C 1
ATOM 2281 O O . ASN A 1 312 ? 2.270 6.966 3.530 1.00 82.56 312 ASN A O 1
ATOM 2285 N N . ASN A 1 313 ? 0.349 7.045 2.365 1.00 84.25 313 ASN A N 1
ATOM 2286 C CA . ASN A 1 313 ? -0.537 6.667 3.456 1.00 84.25 313 ASN A CA 1
ATOM 2287 C C . ASN A 1 313 ? -0.106 5.310 4.046 1.00 84.25 313 ASN A C 1
ATOM 2289 O O . ASN A 1 313 ? -0.018 5.165 5.267 1.00 84.25 313 ASN A O 1
ATOM 2293 N N . SER A 1 314 ? 0.226 4.329 3.198 1.00 76.56 314 SER A N 1
ATOM 2294 C CA . SER A 1 314 ? 0.669 2.998 3.638 1.00 76.56 314 SER A CA 1
ATOM 2295 C C . SER A 1 314 ? 1.985 3.038 4.429 1.00 76.56 314 SER A C 1
ATOM 2297 O O . SER A 1 314 ? 2.071 2.453 5.515 1.00 76.56 314 SER A O 1
ATOM 2299 N N . TRP A 1 315 ? 2.980 3.798 3.957 1.00 81.44 315 TRP A N 1
ATOM 2300 C CA . TRP A 1 315 ? 4.251 3.991 4.661 1.00 81.44 315 TRP A CA 1
ATOM 2301 C C . TRP A 1 315 ? 4.055 4.674 6.006 1.00 81.44 315 TRP A C 1
ATOM 2303 O O . TRP A 1 315 ? 4.599 4.222 7.015 1.00 81.44 315 TRP A O 1
ATOM 2313 N N . GLY A 1 316 ? 3.215 5.708 6.031 1.00 86.81 316 GLY A N 1
ATOM 2314 C CA . GLY A 1 316 ? 2.798 6.362 7.260 1.00 86.81 316 GLY A CA 1
ATOM 2315 C C . GLY A 1 316 ? 2.253 5.359 8.263 1.00 86.81 316 GLY A C 1
ATOM 2316 O O . GLY A 1 316 ? 2.790 5.221 9.364 1.00 86.81 316 GLY A O 1
ATOM 2317 N N . ARG A 1 317 ? 1.234 4.588 7.862 1.00 89.06 317 ARG A N 1
ATOM 2318 C CA . ARG A 1 317 ? 0.609 3.582 8.730 1.00 89.06 317 ARG A CA 1
ATOM 2319 C C . ARG A 1 317 ? 1.609 2.569 9.266 1.00 89.06 317 ARG A C 1
ATOM 2321 O O . ARG A 1 317 ? 1.554 2.244 10.450 1.00 89.06 317 ARG A O 1
ATOM 2328 N N . PHE A 1 318 ? 2.523 2.098 8.418 1.00 78.75 318 PHE A N 1
ATOM 2329 C CA . PHE A 1 318 ? 3.582 1.181 8.826 1.00 78.75 318 PHE A CA 1
ATOM 2330 C C . PHE A 1 318 ? 4.425 1.774 9.959 1.00 78.75 318 PHE A C 1
ATOM 2332 O O . PHE A 1 318 ? 4.589 1.145 11.003 1.00 78.75 318 PHE A O 1
ATOM 2339 N N . PHE A 1 319 ? 4.924 2.995 9.779 1.00 87.12 319 PHE A N 1
ATOM 2340 C CA . PHE A 1 319 ? 5.764 3.647 10.775 1.00 87.12 319 PHE A CA 1
ATOM 2341 C C . PHE A 1 319 ? 5.027 3.945 12.079 1.00 87.12 319 PHE A C 1
ATOM 2343 O O . PHE A 1 319 ? 5.565 3.718 13.162 1.00 87.12 319 PHE A O 1
ATOM 2350 N N . GLY A 1 320 ? 3.788 4.426 11.984 1.00 88.06 320 GLY A N 1
ATOM 2351 C CA . GLY A 1 320 ? 2.968 4.714 13.154 1.00 88.06 320 GLY A CA 1
ATOM 2352 C C . GLY A 1 320 ? 2.652 3.462 13.963 1.00 88.06 320 GLY A C 1
ATOM 2353 O O . GLY A 1 320 ? 2.762 3.474 15.188 1.00 88.06 320 GLY A O 1
ATOM 2354 N N . GLN A 1 321 ? 2.320 2.362 13.281 1.00 81.75 321 GLN A N 1
ATOM 2355 C CA . GLN A 1 321 ? 2.085 1.076 13.930 1.00 81.75 321 GLN A CA 1
ATOM 2356 C C . GLN A 1 321 ? 3.361 0.524 14.560 1.00 81.75 321 GLN A C 1
ATOM 2358 O O . GLN A 1 321 ? 3.323 0.077 15.697 1.00 81.75 321 GLN A O 1
ATOM 2363 N N . TYR A 1 322 ? 4.499 0.620 13.870 1.00 74.81 322 TYR A N 1
ATOM 2364 C CA . TYR A 1 322 ? 5.783 0.204 14.427 1.00 74.81 322 TYR A CA 1
ATOM 2365 C C . TYR A 1 322 ? 6.119 0.966 15.717 1.00 74.81 322 TYR A C 1
ATOM 2367 O O . TYR A 1 322 ? 6.503 0.361 16.717 1.00 74.81 322 TYR A O 1
ATOM 2375 N N . ALA A 1 323 ? 5.930 2.287 15.727 1.00 84.69 323 ALA A N 1
ATOM 2376 C CA . ALA A 1 323 ? 6.162 3.099 16.917 1.00 84.69 323 ALA A CA 1
ATOM 2377 C C . ALA A 1 323 ? 5.218 2.723 18.073 1.00 84.69 323 ALA A C 1
ATOM 2379 O O . ALA A 1 323 ? 5.632 2.701 19.229 1.00 84.69 323 ALA A O 1
ATOM 2380 N N . ARG A 1 324 ? 3.965 2.378 17.758 1.00 82.88 324 ARG A N 1
ATOM 2381 C CA . ARG A 1 324 ? 2.993 1.873 18.733 1.00 82.88 324 ARG A CA 1
ATOM 2382 C C . ARG A 1 324 ? 3.403 0.515 19.310 1.00 82.88 324 ARG A C 1
ATOM 2384 O O . ARG A 1 324 ? 3.350 0.345 20.518 1.00 82.88 324 ARG A O 1
ATOM 2391 N N . ASP A 1 325 ? 3.817 -0.422 18.462 1.00 71.25 325 ASP A N 1
ATOM 2392 C CA . ASP A 1 325 ? 4.169 -1.798 18.848 1.00 71.25 325 ASP A CA 1
ATOM 2393 C C . ASP A 1 325 ? 5.477 -1.875 19.651 1.00 71.25 325 ASP A C 1
ATOM 2395 O O . ASP A 1 325 ? 5.736 -2.861 20.334 1.00 71.25 325 ASP A O 1
ATOM 2399 N N . THR A 1 326 ? 6.310 -0.838 19.554 1.00 75.94 326 THR A N 1
ATOM 2400 C CA . THR A 1 326 ? 7.584 -0.710 20.278 1.00 75.94 326 THR A CA 1
ATOM 2401 C C . THR A 1 326 ? 7.489 0.209 21.497 1.00 75.94 326 THR A C 1
ATOM 2403 O O . THR A 1 326 ? 8.516 0.609 22.043 1.00 75.94 326 THR A O 1
ATOM 2406 N N . ASP A 1 327 ? 6.266 0.554 21.915 1.00 83.00 327 ASP A N 1
ATOM 2407 C CA . ASP A 1 327 ? 5.971 1.409 23.069 1.00 83.00 327 ASP A CA 1
ATOM 2408 C C . ASP A 1 327 ? 6.701 2.767 23.048 1.00 83.00 327 ASP A C 1
ATOM 2410 O O . ASP A 1 327 ? 7.036 3.345 24.088 1.00 83.00 327 ASP A O 1
ATOM 2414 N N . MET A 1 328 ? 6.939 3.326 21.855 1.00 88.00 328 MET A N 1
ATOM 2415 C CA . MET A 1 328 ? 7.473 4.680 21.737 1.00 88.00 328 MET A CA 1
ATOM 2416 C C . MET A 1 328 ? 6.482 5.693 22.310 1.00 88.00 328 MET A C 1
ATOM 2418 O O . MET A 1 328 ? 5.280 5.659 22.033 1.00 88.00 328 MET A O 1
ATOM 2422 N N . THR A 1 329 ? 6.992 6.686 23.044 1.00 90.31 329 THR A N 1
ATOM 2423 C CA . THR A 1 329 ? 6.147 7.815 23.449 1.00 90.31 329 THR A CA 1
ATOM 2424 C C . THR A 1 329 ? 5.660 8.572 22.214 1.00 90.31 329 THR A C 1
ATOM 2426 O O . THR A 1 329 ? 6.372 8.675 21.214 1.00 90.31 329 THR A O 1
ATOM 2429 N N . THR A 1 330 ? 4.473 9.184 22.285 1.00 84.31 330 THR A N 1
ATOM 2430 C CA . THR A 1 330 ? 3.928 9.959 21.158 1.00 84.31 330 THR A CA 1
ATOM 2431 C C . THR A 1 330 ? 4.893 11.037 20.666 1.00 84.31 330 THR A C 1
ATOM 2433 O O . THR A 1 330 ? 4.999 11.269 19.466 1.00 84.31 330 THR A O 1
ATOM 2436 N N . TYR A 1 331 ? 5.633 11.671 21.578 1.00 87.00 331 TYR A N 1
ATOM 2437 C CA . TYR A 1 331 ? 6.636 12.665 21.216 1.00 87.00 331 TYR A CA 1
ATOM 2438 C C . TYR A 1 331 ? 7.784 12.055 20.402 1.00 87.00 331 TYR A C 1
ATOM 2440 O O . TYR A 1 331 ? 8.089 12.564 19.327 1.00 87.00 331 TYR A O 1
ATOM 2448 N N . GLN A 1 332 ? 8.388 10.961 20.881 1.00 90.06 332 GLN A N 1
ATOM 2449 C CA . GLN A 1 332 ? 9.471 10.269 20.170 1.00 90.06 332 GLN A CA 1
ATOM 2450 C C . GLN A 1 332 ? 9.000 9.776 18.804 1.00 90.06 332 GLN A C 1
ATOM 2452 O O . GLN A 1 332 ? 9.614 10.101 17.792 1.00 90.06 332 GLN A O 1
ATOM 2457 N N . ALA A 1 333 ? 7.860 9.085 18.774 1.00 86.62 333 ALA A N 1
ATOM 2458 C CA . ALA A 1 333 ? 7.273 8.554 17.556 1.00 86.62 333 ALA A CA 1
ATOM 2459 C C . ALA A 1 333 ? 7.063 9.648 16.501 1.00 86.62 333 ALA A C 1
ATOM 2461 O O . ALA A 1 333 ? 7.431 9.460 15.349 1.00 86.62 333 ALA A O 1
ATOM 2462 N N . ILE A 1 334 ? 6.537 10.818 16.884 1.00 86.69 334 ILE A N 1
ATOM 2463 C CA . ILE A 1 334 ? 6.333 11.942 15.956 1.00 86.69 334 ILE A CA 1
ATOM 2464 C C . ILE A 1 334 ? 7.659 12.520 15.438 1.00 86.69 334 ILE A C 1
ATOM 2466 O O . ILE A 1 334 ? 7.695 13.000 14.305 1.00 86.69 334 ILE A O 1
ATOM 2470 N N . GLN A 1 335 ? 8.740 12.515 16.224 1.00 88.44 335 GLN A N 1
ATOM 2471 C CA . GLN A 1 335 ? 10.045 12.974 15.729 1.00 88.44 335 GLN A CA 1
ATOM 2472 C C . GLN A 1 335 ? 10.656 11.977 14.739 1.00 88.44 335 GLN A C 1
ATOM 2474 O O . GLN A 1 335 ? 11.095 12.392 13.669 1.00 88.44 335 GLN A O 1
ATOM 2479 N N . GLU A 1 336 ? 10.612 10.680 15.048 1.00 88.88 336 GLU A N 1
ATOM 2480 C CA . GLU A 1 336 ? 11.120 9.620 14.164 1.00 88.88 336 GLU A CA 1
ATOM 2481 C C . GLU A 1 336 ? 10.304 9.517 12.869 1.00 88.88 336 GLU A C 1
ATOM 2483 O O . GLU A 1 336 ? 10.864 9.441 11.776 1.00 88.88 336 GLU A O 1
ATOM 2488 N N . LEU A 1 337 ? 8.972 9.618 12.975 1.00 86.38 337 LEU A N 1
ATOM 2489 C CA . LEU A 1 337 ? 8.042 9.592 11.843 1.00 86.38 337 LEU A CA 1
ATOM 2490 C C . LEU A 1 337 ? 8.407 10.607 10.761 1.00 86.38 337 LEU A C 1
ATOM 2492 O O . LEU A 1 337 ? 8.311 10.293 9.578 1.00 86.38 337 LEU A O 1
ATOM 2496 N N . LYS A 1 338 ? 8.855 11.804 11.151 1.00 85.88 338 LYS A N 1
ATOM 2497 C CA . LYS A 1 338 ? 9.305 12.828 10.200 1.00 85.88 338 LYS A CA 1
ATOM 2498 C C . LYS A 1 338 ? 10.495 12.330 9.386 1.00 85.88 338 LYS A C 1
ATOM 2500 O O . LYS A 1 338 ? 10.456 12.371 8.163 1.00 85.88 338 LYS A O 1
ATOM 2505 N N . GLY A 1 339 ? 11.522 11.790 10.042 1.00 84.69 339 GLY A N 1
ATOM 2506 C CA . GLY A 1 339 ? 12.691 11.234 9.355 1.00 84.69 339 GLY A CA 1
ATOM 2507 C C . GLY A 1 339 ? 12.338 10.041 8.462 1.00 84.69 339 GLY A C 1
ATOM 2508 O O . GLY A 1 339 ? 12.744 9.981 7.303 1.00 84.69 339 GLY A O 1
ATOM 2509 N N . TRP A 1 340 ? 11.534 9.108 8.968 1.00 86.19 340 TRP A N 1
ATOM 2510 C CA . TRP A 1 340 ? 11.134 7.917 8.220 1.00 86.19 340 TRP A CA 1
ATOM 2511 C C . TRP A 1 340 ? 10.285 8.237 6.990 1.00 86.19 340 TRP A C 1
ATOM 2513 O O . TRP A 1 340 ? 10.519 7.664 5.920 1.00 86.19 340 TRP A O 1
ATOM 2523 N N . CYS A 1 341 ? 9.348 9.178 7.118 1.00 87.56 341 CYS A N 1
ATOM 2524 C CA . CYS A 1 341 ? 8.559 9.662 5.994 1.00 87.56 341 CYS A CA 1
ATOM 2525 C C . CYS A 1 341 ? 9.433 10.408 4.981 1.00 87.56 341 CYS A C 1
ATOM 2527 O O . CYS A 1 341 ? 9.345 10.105 3.797 1.00 87.56 341 CYS A O 1
ATOM 2529 N N . LEU A 1 342 ? 10.344 11.290 5.412 1.00 85.12 342 LEU A N 1
ATOM 2530 C CA . LEU A 1 342 ? 11.272 11.988 4.505 1.00 85.12 342 LEU A CA 1
ATOM 2531 C C . LEU A 1 342 ? 12.074 11.017 3.621 1.00 85.12 342 LEU A C 1
ATOM 2533 O O . LEU A 1 342 ? 12.285 11.285 2.441 1.00 85.12 342 LEU A O 1
ATOM 2537 N N . LEU A 1 343 ? 12.496 9.880 4.180 1.00 79.00 343 LEU A N 1
ATOM 2538 C CA . LEU A 1 343 ? 13.296 8.869 3.478 1.00 79.00 343 LEU A CA 1
ATOM 2539 C C . LEU A 1 343 ? 12.479 7.899 2.613 1.00 79.00 343 LEU A C 1
ATOM 2541 O O . LEU A 1 343 ? 13.064 7.143 1.838 1.00 79.00 343 LEU A O 1
ATOM 2545 N N . SER A 1 344 ? 11.156 7.858 2.779 1.00 76.56 344 SER A N 1
ATOM 2546 C CA . SER A 1 344 ? 10.315 6.810 2.179 1.00 76.56 344 SER A CA 1
ATOM 2547 C C . SER A 1 344 ? 9.274 7.329 1.205 1.00 76.56 344 SER A C 1
ATOM 2549 O O . SER A 1 344 ? 8.737 6.529 0.435 1.00 76.56 344 SER A O 1
ATOM 2551 N N . VAL A 1 345 ? 8.988 8.631 1.241 1.00 80.06 345 VAL A N 1
ATOM 2552 C CA . VAL A 1 345 ? 7.963 9.212 0.385 1.00 80.06 345 VAL A CA 1
ATOM 2553 C C . VAL A 1 345 ? 8.338 9.114 -1.084 1.00 80.06 345 VAL A C 1
ATOM 2555 O O . VAL A 1 345 ? 9.493 9.295 -1.471 1.00 80.06 345 VAL A O 1
ATOM 2558 N N . ASN A 1 346 ? 7.336 8.824 -1.901 1.00 77.25 346 ASN A N 1
ATOM 2559 C CA . ASN A 1 346 ? 7.457 8.761 -3.349 1.00 77.25 346 ASN A CA 1
ATOM 2560 C C . ASN A 1 346 ? 6.332 9.598 -3.951 1.00 77.25 346 ASN A C 1
ATOM 2562 O O . ASN A 1 346 ? 5.168 9.371 -3.638 1.00 77.25 346 ASN A O 1
ATOM 2566 N N . ASP A 1 347 ? 6.686 10.567 -4.784 1.00 69.94 347 ASP A N 1
ATOM 2567 C CA . ASP A 1 347 ? 5.775 11.460 -5.503 1.00 69.94 347 ASP A CA 1
ATOM 2568 C C . ASP A 1 347 ? 5.407 10.936 -6.902 1.00 69.94 347 ASP A C 1
ATOM 2570 O O . ASP A 1 347 ? 4.622 11.564 -7.608 1.00 69.94 347 ASP A O 1
ATOM 2574 N N . GLY A 1 348 ? 5.961 9.789 -7.313 1.00 59.97 348 GLY A N 1
ATOM 2575 C CA . GLY A 1 348 ? 5.543 9.051 -8.506 1.00 59.97 348 GLY A CA 1
ATOM 2576 C C . GLY A 1 348 ? 5.673 9.816 -9.827 1.00 59.97 348 GLY A C 1
ATOM 2577 O O . GLY A 1 348 ? 4.971 9.468 -10.774 1.00 59.97 348 GLY A O 1
ATOM 2578 N N . ASP A 1 349 ? 6.537 10.836 -9.893 1.00 53.94 349 ASP A N 1
ATOM 2579 C CA . ASP A 1 349 ? 6.671 11.772 -11.021 1.00 53.94 349 ASP A CA 1
ATOM 2580 C C . ASP A 1 349 ? 5.393 12.598 -11.323 1.00 53.94 349 ASP A C 1
ATOM 2582 O O . ASP A 1 349 ? 5.099 12.914 -12.473 1.00 53.94 349 ASP A O 1
ATOM 2586 N N . LEU A 1 350 ? 4.656 13.055 -10.300 1.00 50.56 350 LEU A N 1
ATOM 2587 C CA . LEU A 1 350 ? 3.579 14.064 -10.439 1.00 50.56 350 LEU A CA 1
ATOM 2588 C C . LEU A 1 350 ? 4.074 15.463 -10.898 1.00 50.56 350 LEU A C 1
ATOM 2590 O O . LEU A 1 350 ? 3.284 16.388 -11.092 1.00 50.56 350 LEU A O 1
ATOM 2594 N N . HIS A 1 351 ? 5.376 15.618 -11.161 1.00 44.81 351 HIS A N 1
ATOM 2595 C CA . HIS A 1 351 ? 6.014 16.804 -11.743 1.00 44.81 351 HIS A CA 1
ATOM 2596 C C . HIS A 1 351 ? 5.711 17.005 -13.245 1.00 44.81 351 HIS A C 1
ATOM 2598 O O . HIS A 1 351 ? 6.609 17.312 -14.024 1.00 44.81 351 HIS A O 1
ATOM 2604 N N . THR A 1 352 ? 4.455 16.888 -13.686 1.00 38.38 352 THR A N 1
ATOM 2605 C CA . THR A 1 352 ? 4.053 17.296 -15.048 1.00 38.38 352 THR A CA 1
ATOM 2606 C C . THR A 1 352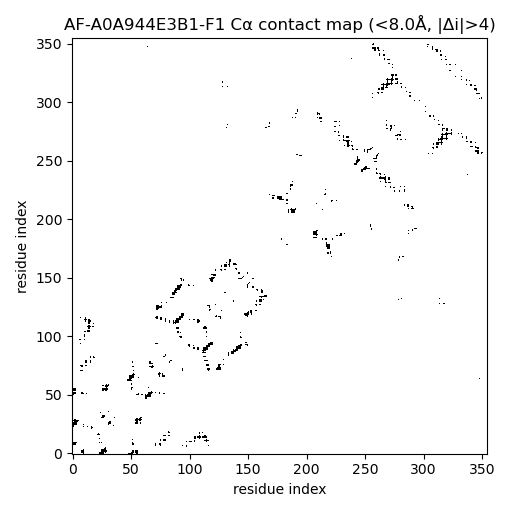 ? 2.635 17.859 -15.130 1.00 38.38 352 THR A C 1
ATOM 2608 O O . THR A 1 352 ? 1.891 17.471 -16.018 1.00 38.38 352 THR A O 1
ATOM 2611 N N . LEU A 1 353 ? 2.237 18.789 -14.262 1.00 31.36 353 LEU A N 1
ATOM 2612 C CA . LEU A 1 353 ? 1.089 19.686 -14.495 1.00 31.36 353 LEU A CA 1
ATOM 2613 C C . LEU A 1 353 ? 1.357 20.985 -13.712 1.00 31.36 353 LEU A C 1
ATOM 2615 O O . LEU A 1 353 ? 0.908 21.125 -12.586 1.00 31.36 353 LEU A O 1
ATOM 2619 N N . THR A 1 354 ? 2.239 21.883 -14.148 1.00 28.16 354 THR A N 1
ATOM 2620 C CA . THR A 1 354 ? 1.955 22.900 -15.176 1.00 28.16 354 THR A CA 1
ATOM 2621 C C . THR A 1 354 ? 3.252 23.587 -15.633 1.00 28.16 354 THR A C 1
ATOM 2623 O O . THR A 1 354 ? 4.122 23.877 -14.812 1.00 28.16 354 THR A O 1
ATOM 2626 N N . LYS A 1 355 ? 3.344 23.879 -16.937 1.00 29.48 355 LYS A N 1
ATOM 2627 C CA . LYS A 1 355 ? 4.066 25.056 -17.448 1.00 29.48 355 LYS A CA 1
ATOM 2628 C C . LYS A 1 355 ? 3.315 26.327 -17.082 1.00 29.48 355 LYS A C 1
ATOM 2630 O O . LYS A 1 355 ? 2.065 26.245 -17.062 1.00 29.48 355 LYS A O 1
#

Foldseek 3Di:
DEEPVQLLFCLLLLLLCLLVVHDDDYAPFLADDPVRVVVVVPDPPPDFAEYQEDRRCNRPVPGLFYQYDPDSQQSSLSSCCVRPVAAQEEEEEEPVDCPLSNVVSVVCNVVNYGYGYDFAPARDLNLLLSLLLNLQRYDYYHYRDDCVGHNPRNVVSSNCSNPPHCPDFPDAPPPFDFDDCVVQLVLQDAAQPDADPDDQPDDPPRSDRAPLLCVRRRTPVCVVLSVQLSVLLVLLLVLLVQLCDCPHVNDVDHGHLDLSSLSSLLSSLLSSCLVPNNNSSSSNQVSSLPHDDDPPDDPSLNVLRSSQNSQSSSNSRVLNNVCNVVVHDSVRSSVVSSVSSNVRHDSSCNVPPDD

Secondary structure (DSSP, 8-state):
-EESS-THHHHHHHHHHHHTT----EEBTTB--HHHHHHHHTS-TTS----BSHHHHHH----SS-B--SSHHHHHHHHHHHH-SS-SEEEEEETT-HHHHHHHHHHHHHTT--EEEE-SSS--HHHHHHHHHTTTT--EEEEES-TTTS-HHHHHHHHHHHH----SSS-PPTT--PPPHHHHGGGPPPPTTS-S-S-TT--SS-----HHHHHHHTSGGGHHHHHHHHHHHHHHHHHHHHHTSTTSSSTTPPSSSSHHHHHHHHHHHHHHHHHHHHHHHHHHHHHHHTSPPPTTS-HHHHHHHHHHHHHHHHHHHHHHHHHHHTT--HHHHHHHHHHHHHHH---TT---S--

Mean predicted aligned error: 13.41 Å

Solvent-accessible surface area (backbone atoms only — not comparable to full-atom values): 18654 Å² total; per-residue (Å²): 54,15,17,67,82,44,60,61,46,45,43,26,38,45,12,35,30,55,66,66,77,55,76,85,47,71,19,66,31,56,40,53,53,68,66,59,47,52,53,62,71,67,50,61,91,87,61,84,46,42,17,28,35,68,39,14,30,63,34,49,69,92,43,72,60,64,39,65,43,98,44,61,30,31,25,16,28,50,43,27,48,75,54,46,75,75,31,48,33,37,32,40,18,32,69,87,49,62,68,41,29,52,59,41,23,54,53,25,34,76,72,65,18,36,28,30,26,29,55,32,73,49,64,39,70,30,44,42,50,47,31,48,72,39,9,83,52,23,73,45,74,44,73,34,65,54,61,88,45,42,18,65,59,23,54,52,50,47,43,47,30,21,64,50,50,86,76,86,83,81,83,71,63,88,88,70,64,70,54,58,67,83,75,41,47,80,38,36,54,74,56,80,78,63,80,88,90,61,67,102,80,76,67,91,67,73,61,65,39,38,74,56,41,43,70,52,35,33,33,68,96,32,40,67,59,36,44,47,49,34,58,20,41,56,52,9,48,55,54,24,54,52,31,29,32,88,86,29,91,42,52,70,55,58,81,54,52,27,59,43,33,15,31,19,34,9,36,17,25,15,48,21,3,41,74,63,34,36,68,56,27,44,63,52,50,59,31,55,72,67,42,82,79,62,93,89,60,52,70,71,57,51,53,51,43,50,52,23,43,54,53,13,28,49,54,10,18,52,52,11,31,51,29,45,77,67,70,46,51,72,69,57,35,58,58,50,41,53,56,54,28,72,76,63,49,49,33,84,76,54,88,77,82,79,134

Radius of gyration: 21.11 Å; Cα contacts (8 Å, |Δi|>4): 637; chains: 1; bounding box: 49×58×56 Å